Protein AF-A0A6L2PAB7-F1 (afdb_monomer_lite)

Radius of gyration: 20.38 Å; chains: 1; bounding box: 42×64×57 Å

Structure (mmCIF, N/CA/C/O backbone):
data_AF-A0A6L2PAB7-F1
#
_entry.id   AF-A0A6L2PAB7-F1
#
loop_
_atom_site.group_PDB
_atom_site.id
_atom_site.type_symbol
_atom_site.label_atom_id
_atom_site.label_alt_id
_atom_site.label_comp_id
_atom_site.label_asym_id
_atom_site.label_entity_id
_atom_site.label_seq_id
_atom_site.pdbx_PDB_ins_code
_atom_site.Cartn_x
_atom_site.Cartn_y
_atom_site.Cartn_z
_atom_site.occupancy
_atom_site.B_iso_or_equiv
_atom_site.auth_seq_id
_atom_site.auth_comp_id
_atom_site.auth_asym_id
_atom_site.auth_atom_id
_atom_site.pdbx_PDB_model_num
ATOM 1 N N . MET A 1 1 ? -0.180 11.319 -20.490 1.00 71.81 1 MET A N 1
ATOM 2 C CA . MET A 1 1 ? 0.787 10.803 -19.492 1.00 71.81 1 MET A CA 1
ATOM 3 C C . MET A 1 1 ? 0.272 9.526 -18.829 1.00 71.81 1 MET A C 1
ATOM 5 O O . MET A 1 1 ? 0.984 8.535 -18.876 1.00 71.81 1 MET A O 1
ATOM 9 N N . SER A 1 2 ? -0.965 9.501 -18.314 1.00 83.75 2 SER A N 1
ATOM 10 C CA . SER A 1 2 ? -1.606 8.298 -17.742 1.00 83.75 2 SER A CA 1
ATOM 11 C C . SER A 1 2 ? -1.555 7.062 -18.658 1.00 83.75 2 SER A C 1
ATOM 13 O O . SER A 1 2 ? -1.144 5.994 -18.218 1.00 83.75 2 SER A O 1
ATOM 15 N N . GLU A 1 3 ? -1.878 7.208 -19.947 1.00 88.69 3 GLU A N 1
ATOM 16 C CA . GLU A 1 3 ? -1.866 6.089 -20.910 1.00 88.69 3 GLU A CA 1
ATOM 17 C C . GLU A 1 3 ? -0.479 5.467 -21.125 1.00 88.69 3 GLU A C 1
ATOM 19 O O . GLU A 1 3 ? -0.351 4.251 -21.263 1.00 88.69 3 GLU A O 1
ATOM 24 N N . ALA A 1 4 ? 0.582 6.276 -21.078 1.00 89.12 4 ALA A N 1
ATOM 25 C CA . ALA A 1 4 ? 1.947 5.765 -21.179 1.00 89.12 4 ALA A CA 1
ATOM 26 C C . ALA A 1 4 ? 2.307 4.899 -19.961 1.00 89.12 4 ALA A C 1
ATOM 28 O O . ALA A 1 4 ? 2.930 3.852 -20.112 1.00 89.12 4 ALA A O 1
ATOM 29 N N . MET A 1 5 ? 1.867 5.291 -18.762 1.00 86.06 5 MET A N 1
ATOM 30 C CA . MET A 1 5 ? 2.115 4.531 -17.533 1.00 86.06 5 MET A CA 1
ATOM 31 C C . MET A 1 5 ? 1.297 3.242 -17.471 1.00 86.06 5 MET A C 1
ATOM 33 O O . MET A 1 5 ? 1.825 2.209 -17.064 1.00 86.06 5 MET A O 1
ATOM 37 N N . LYS A 1 6 ? 0.039 3.278 -17.927 1.00 92.00 6 LYS A N 1
ATOM 38 C CA . LYS A 1 6 ? -0.798 2.081 -18.113 1.00 92.00 6 LYS A CA 1
ATOM 39 C C . LYS A 1 6 ? -0.118 1.087 -19.054 1.00 92.00 6 LYS A C 1
ATOM 41 O O . LYS A 1 6 ? 0.030 -0.087 -18.715 1.00 92.00 6 LYS A O 1
ATOM 46 N N . CYS A 1 7 ? 0.349 1.576 -20.203 1.00 93.19 7 CYS A N 1
ATOM 47 C CA . CYS A 1 7 ? 1.084 0.781 -21.180 1.00 93.19 7 CYS A CA 1
ATOM 48 C C . CYS A 1 7 ? 2.354 0.177 -20.567 1.00 93.19 7 CYS A C 1
ATOM 50 O O . CYS A 1 7 ? 2.573 -1.028 -20.667 1.00 93.19 7 CYS A O 1
ATOM 52 N N . LEU A 1 8 ? 3.142 0.983 -19.853 1.00 89.94 8 LEU A N 1
ATOM 53 C CA . LEU A 1 8 ? 4.369 0.526 -19.208 1.00 89.94 8 LEU A CA 1
ATOM 54 C C . LEU A 1 8 ? 4.105 -0.557 -18.152 1.00 89.94 8 LEU A C 1
ATOM 56 O O . LEU A 1 8 ? 4.793 -1.576 -18.153 1.00 89.94 8 LEU A O 1
ATOM 60 N N . CYS A 1 9 ? 3.082 -0.384 -17.305 1.00 91.25 9 CYS A N 1
ATOM 61 C CA . CYS A 1 9 ? 2.664 -1.409 -16.347 1.00 91.25 9 CYS A CA 1
ATOM 62 C C . CYS A 1 9 ? 2.332 -2.723 -17.063 1.00 91.25 9 CYS A C 1
ATOM 64 O O . CYS A 1 9 ? 2.845 -3.772 -16.687 1.00 91.25 9 CYS A O 1
ATOM 66 N N . ASN A 1 10 ? 1.528 -2.662 -18.129 1.00 93.75 10 ASN A N 1
ATOM 67 C CA . ASN A 1 10 ? 1.136 -3.847 -18.892 1.00 93.75 10 ASN A CA 1
ATOM 68 C C . ASN A 1 10 ? 2.338 -4.538 -19.548 1.00 93.75 10 ASN A C 1
ATOM 70 O O . ASN A 1 10 ? 2.429 -5.765 -19.514 1.00 93.75 10 ASN A O 1
ATOM 74 N N . ILE A 1 11 ? 3.266 -3.768 -20.118 1.00 93.38 11 ILE A N 1
ATOM 75 C CA . ILE A 1 11 ? 4.478 -4.300 -20.747 1.00 93.38 11 ILE A CA 1
ATOM 76 C C . ILE A 1 11 ? 5.352 -5.005 -19.704 1.00 93.38 11 ILE A C 1
ATOM 78 O O . ILE A 1 11 ? 5.749 -6.148 -19.919 1.00 93.38 11 ILE A O 1
ATOM 82 N N . ILE A 1 12 ? 5.617 -4.368 -18.559 1.00 90.94 12 ILE A N 1
ATOM 83 C CA . ILE A 1 12 ? 6.451 -4.949 -17.494 1.00 90.94 12 ILE A CA 1
ATOM 84 C C . ILE A 1 12 ? 5.787 -6.191 -16.890 1.00 90.94 12 ILE A C 1
ATOM 86 O O . ILE A 1 12 ? 6.465 -7.179 -16.621 1.00 90.94 12 ILE A O 1
ATOM 90 N N . SER A 1 13 ? 4.463 -6.197 -16.716 1.00 89.38 13 SER A N 1
ATOM 91 C CA . SER A 1 13 ? 3.760 -7.375 -16.194 1.00 89.38 13 SER A CA 1
ATOM 92 C C . SER A 1 13 ? 3.843 -8.594 -17.120 1.00 89.38 13 SER A C 1
ATOM 94 O O . SER A 1 13 ? 3.805 -9.713 -16.622 1.00 89.38 13 SER A O 1
ATOM 96 N N . ASN A 1 14 ? 3.973 -8.400 -18.438 1.00 92.44 14 ASN A N 1
ATOM 97 C CA . ASN A 1 14 ? 3.871 -9.487 -19.421 1.00 92.44 14 ASN A CA 1
ATOM 98 C C . ASN A 1 14 ? 5.177 -9.812 -20.169 1.00 92.44 14 ASN A C 1
ATOM 100 O O . ASN A 1 14 ? 5.216 -10.787 -20.915 1.00 92.44 14 ASN A O 1
ATOM 104 N N . SER A 1 15 ? 6.245 -9.025 -20.008 1.00 93.81 15 SER A N 1
ATOM 105 C CA . SER A 1 15 ? 7.502 -9.210 -20.744 1.00 93.81 15 SER A CA 1
ATOM 106 C C . SER A 1 15 ? 8.703 -9.313 -19.811 1.00 93.81 15 SER A C 1
ATOM 108 O O . SER A 1 15 ? 9.101 -8.334 -19.183 1.00 93.81 15 SER A O 1
ATOM 110 N N . SER A 1 16 ? 9.352 -10.478 -19.798 1.00 88.56 16 SER A N 1
ATOM 111 C CA . SER A 1 16 ? 10.598 -10.709 -19.051 1.00 88.56 16 SER A CA 1
ATOM 112 C C . SER A 1 16 ? 11.744 -9.803 -19.516 1.00 88.56 16 SER A C 1
ATOM 114 O O . SER A 1 16 ? 12.557 -9.355 -18.710 1.00 88.56 16 SER A O 1
ATOM 116 N N . CYS A 1 17 ? 11.788 -9.466 -20.809 1.00 90.56 17 CYS A N 1
ATOM 117 C CA . CYS A 1 17 ? 12.756 -8.510 -21.343 1.00 90.56 17 CYS A CA 1
ATOM 118 C C . CYS A 1 17 ? 12.525 -7.105 -20.764 1.00 90.56 17 CYS A C 1
ATOM 120 O O . CYS A 1 17 ? 13.471 -6.460 -20.315 1.00 90.56 17 CYS A O 1
ATOM 122 N N . ALA A 1 18 ? 11.269 -6.654 -20.704 1.00 89.31 18 ALA A N 1
ATOM 123 C CA . ALA A 1 18 ? 10.937 -5.362 -20.112 1.00 89.31 18 ALA A CA 1
ATOM 124 C C . ALA A 1 18 ? 11.204 -5.328 -18.603 1.00 89.31 18 ALA A C 1
ATOM 126 O O . ALA A 1 18 ? 11.687 -4.318 -18.099 1.00 89.31 18 ALA A O 1
ATOM 127 N N . GLN A 1 19 ? 10.958 -6.434 -17.896 1.00 90.31 19 GLN A N 1
ATOM 128 C CA . GLN A 1 19 ? 11.315 -6.581 -16.483 1.00 90.31 19 GLN A CA 1
ATOM 129 C C . GLN A 1 19 ? 12.819 -6.371 -16.277 1.00 90.31 19 GLN A C 1
ATOM 131 O O . GLN A 1 19 ? 13.210 -5.503 -15.501 1.00 90.31 19 GLN A O 1
ATOM 136 N N . ALA A 1 20 ? 13.657 -7.070 -17.047 1.00 86.75 20 ALA A N 1
ATOM 137 C CA . ALA A 1 20 ? 15.113 -6.951 -16.962 1.00 86.75 20 ALA A CA 1
ATOM 138 C C . ALA A 1 20 ? 15.658 -5.567 -17.363 1.00 86.75 20 ALA A C 1
ATOM 140 O O . ALA A 1 20 ? 16.743 -5.185 -16.930 1.00 86.75 20 ALA A O 1
ATOM 141 N N . LEU A 1 21 ? 14.947 -4.826 -18.219 1.00 86.31 21 LEU A N 1
ATOM 142 C CA . LEU A 1 21 ? 15.295 -3.443 -18.559 1.00 86.31 21 LEU A CA 1
ATOM 143 C C . LEU A 1 21 ? 14.850 -2.460 -17.473 1.00 86.31 21 LEU A C 1
ATOM 145 O O . LEU A 1 21 ? 15.562 -1.501 -17.191 1.00 86.31 21 LEU A O 1
ATOM 149 N N . SER A 1 22 ? 13.685 -2.691 -16.863 1.00 84.00 22 SER A N 1
ATOM 150 C CA . SER A 1 22 ? 13.142 -1.803 -15.831 1.00 84.00 22 SER A CA 1
ATOM 151 C C . SER A 1 22 ? 14.030 -1.738 -14.592 1.00 84.00 22 SER A C 1
ATOM 153 O O . SER A 1 22 ? 14.146 -0.669 -13.997 1.00 84.00 22 SER A O 1
ATOM 155 N N . THR A 1 23 ? 14.701 -2.842 -14.267 1.00 80.12 23 THR A N 1
ATOM 156 C CA . THR A 1 23 ? 15.654 -2.920 -13.163 1.00 80.12 23 THR A CA 1
ATOM 157 C C . THR A 1 23 ? 16.942 -2.143 -13.478 1.00 80.12 23 THR A C 1
ATOM 159 O O . THR A 1 23 ? 17.327 -1.206 -12.789 1.00 80.12 23 THR A O 1
ATOM 162 N N . LYS A 1 24 ? 17.520 -2.373 -14.661 1.00 80.38 24 LYS A N 1
ATOM 163 C CA . LYS A 1 24 ? 18.800 -1.768 -15.079 1.00 80.38 24 LYS A CA 1
ATOM 164 C C . LYS A 1 24 ? 18.786 -0.255 -15.333 1.00 80.38 24 LYS A C 1
ATOM 166 O O . LYS A 1 24 ? 19.853 0.347 -15.406 1.00 80.38 24 LYS A O 1
ATOM 171 N N . ASN A 1 25 ? 17.621 0.359 -15.527 1.00 79.75 25 ASN A N 1
ATOM 172 C CA . ASN A 1 25 ? 17.509 1.736 -16.025 1.00 79.75 25 ASN A CA 1
ATOM 173 C C . ASN A 1 25 ? 17.324 2.805 -14.930 1.00 79.75 25 ASN A C 1
ATOM 175 O O . ASN A 1 25 ? 16.820 3.885 -15.232 1.00 79.75 25 ASN A O 1
ATOM 179 N N . HIS A 1 26 ? 17.695 2.530 -13.673 1.00 81.75 26 HIS A N 1
ATOM 180 C CA . HIS A 1 26 ? 17.481 3.450 -12.540 1.00 81.75 26 HIS A CA 1
ATOM 181 C C . HIS A 1 26 ? 16.022 3.937 -12.425 1.00 81.75 26 HIS A C 1
ATOM 183 O O . HIS A 1 26 ? 15.725 5.092 -12.093 1.00 81.75 26 HIS A O 1
ATOM 189 N N . SER A 1 27 ? 15.075 3.059 -12.780 1.00 82.44 27 SER A N 1
ATOM 190 C CA . SER A 1 27 ? 13.655 3.414 -12.854 1.00 82.44 27 SER A CA 1
ATOM 191 C C . SER A 1 27 ? 13.097 3.770 -11.473 1.00 82.44 27 SER A C 1
ATOM 193 O O . SER A 1 27 ? 12.205 4.609 -11.368 1.00 82.44 27 SER A O 1
ATOM 195 N N . LEU A 1 28 ? 13.626 3.159 -10.407 1.00 83.94 28 LEU A N 1
ATOM 196 C CA . LEU A 1 28 ? 13.219 3.437 -9.029 1.00 83.94 28 LEU A CA 1
ATOM 197 C C . LEU A 1 28 ? 13.660 4.833 -8.584 1.00 83.94 28 LEU A C 1
ATOM 199 O O . LEU A 1 28 ? 12.865 5.570 -8.007 1.00 83.94 28 LEU A O 1
ATOM 203 N N . GLU A 1 29 ? 14.888 5.223 -8.901 1.00 85.56 29 GLU A N 1
ATOM 204 C CA . GLU A 1 29 ? 15.444 6.543 -8.621 1.00 85.56 29 GLU A CA 1
ATOM 205 C C . GLU A 1 29 ? 14.644 7.628 -9.345 1.00 85.56 29 GLU A C 1
ATOM 207 O O . GLU A 1 29 ? 14.275 8.636 -8.743 1.00 85.56 29 GLU A O 1
ATOM 212 N N . ALA A 1 30 ? 14.288 7.392 -10.612 1.00 85.25 30 ALA A N 1
ATOM 213 C CA . ALA A 1 30 ? 13.425 8.295 -11.366 1.00 85.25 30 ALA A CA 1
ATOM 214 C C . ALA A 1 30 ? 12.036 8.446 -10.718 1.00 85.25 30 ALA A C 1
ATOM 216 O O . ALA A 1 30 ? 11.520 9.562 -10.617 1.00 85.25 30 ALA A O 1
ATOM 217 N N . ILE A 1 31 ? 11.442 7.350 -10.228 1.00 85.50 31 ILE A N 1
ATOM 218 C CA . ILE A 1 31 ? 10.169 7.387 -9.490 1.00 85.50 31 ILE A CA 1
ATOM 219 C C . ILE A 1 31 ? 10.321 8.165 -8.178 1.00 85.50 31 ILE A C 1
ATOM 221 O O . ILE A 1 31 ? 9.432 8.935 -7.825 1.00 85.50 31 ILE A O 1
ATOM 225 N N . VAL A 1 32 ? 11.440 8.031 -7.464 1.00 85.06 32 VAL A N 1
ATOM 226 C CA . VAL A 1 32 ? 11.697 8.794 -6.232 1.00 85.06 32 VAL A CA 1
ATOM 227 C C . VAL A 1 32 ? 11.813 10.287 -6.504 1.00 85.06 32 VAL A C 1
ATOM 229 O O . VAL A 1 32 ? 11.153 11.078 -5.827 1.00 85.06 32 VAL A O 1
ATOM 232 N N . VAL A 1 33 ? 12.583 10.682 -7.518 1.00 84.69 33 VAL A N 1
ATOM 233 C CA . VAL A 1 33 ? 12.681 12.084 -7.952 1.00 84.69 33 VAL A CA 1
ATOM 234 C C . VAL A 1 33 ? 11.307 12.615 -8.361 1.00 84.69 33 VAL A C 1
ATOM 236 O O . VAL A 1 33 ? 10.935 13.737 -8.014 1.00 84.69 33 VAL A O 1
ATOM 239 N N . TRP A 1 34 ? 10.506 11.794 -9.039 1.00 85.00 34 TRP A N 1
ATOM 240 C CA . TRP A 1 34 ? 9.132 12.150 -9.362 1.00 85.00 34 TRP A CA 1
ATOM 241 C C . TRP A 1 34 ? 8.294 12.372 -8.094 1.00 85.00 34 TRP A C 1
ATOM 243 O O . TRP A 1 34 ? 7.698 13.438 -7.946 1.00 85.00 34 TRP A O 1
ATOM 253 N N . LEU A 1 35 ? 8.312 11.443 -7.131 1.00 82.38 35 LEU A N 1
ATOM 254 C CA . LEU A 1 35 ? 7.605 11.574 -5.849 1.00 82.38 35 LEU A CA 1
ATOM 255 C C . LEU A 1 35 ? 8.051 12.814 -5.055 1.00 82.38 35 LEU A C 1
ATOM 257 O O . LEU A 1 35 ? 7.236 13.429 -4.370 1.00 82.38 35 LEU A O 1
ATOM 261 N N . GLN A 1 36 ? 9.325 13.208 -5.154 1.00 79.94 36 GLN A N 1
ATOM 262 C CA . GLN A 1 36 ? 9.847 14.444 -4.564 1.00 79.94 36 GLN A CA 1
ATOM 263 C C . GLN A 1 36 ? 9.223 15.692 -5.188 1.00 79.94 36 GLN A C 1
ATOM 265 O O . GLN A 1 36 ? 8.690 16.537 -4.468 1.00 79.94 36 GLN A O 1
ATOM 270 N N . ALA A 1 37 ? 9.271 15.799 -6.518 1.00 80.06 37 ALA A N 1
ATOM 271 C CA . ALA A 1 37 ? 8.726 16.940 -7.253 1.00 80.06 37 ALA A CA 1
ATOM 272 C C . ALA A 1 37 ? 7.208 17.085 -7.050 1.00 80.06 37 ALA A C 1
ATOM 274 O O . ALA A 1 37 ? 6.653 18.181 -7.066 1.00 80.06 37 ALA A O 1
ATOM 275 N N . CYS A 1 38 ? 6.550 15.957 -6.807 1.00 72.25 38 CYS A N 1
ATOM 276 C CA . CYS A 1 38 ? 5.113 15.826 -6.674 1.00 72.25 38 CYS A CA 1
ATOM 277 C C . CYS A 1 38 ? 4.533 16.272 -5.324 1.00 72.25 38 CYS A C 1
ATOM 279 O O . CYS A 1 38 ? 3.321 16.437 -5.218 1.00 72.25 38 CYS A O 1
ATOM 281 N N . LYS A 1 39 ? 5.364 16.507 -4.299 1.00 66.00 39 LYS A N 1
ATOM 282 C CA . LYS A 1 39 ? 4.909 16.771 -2.919 1.00 66.00 39 LYS A CA 1
ATOM 283 C C . LYS A 1 39 ? 3.965 17.980 -2.777 1.00 66.00 39 LYS A C 1
ATOM 285 O O . LYS A 1 39 ? 3.185 18.019 -1.834 1.00 66.00 39 LYS A O 1
ATOM 290 N N . ASN A 1 40 ? 4.018 18.930 -3.714 1.00 62.72 40 ASN A N 1
ATOM 291 C CA . ASN A 1 40 ? 3.218 20.162 -3.704 1.00 62.72 40 ASN A CA 1
ATOM 292 C C . ASN A 1 40 ? 2.316 20.316 -4.942 1.00 62.72 40 ASN A C 1
ATOM 294 O O . ASN A 1 40 ? 1.777 21.397 -5.172 1.00 62.72 40 ASN A O 1
ATOM 298 N N . LEU A 1 41 ? 2.200 19.277 -5.774 1.00 68.38 41 LEU A N 1
ATOM 299 C CA . LEU A 1 41 ? 1.443 19.332 -7.021 1.00 68.38 41 LEU A CA 1
ATOM 300 C C . LEU A 1 41 ? 0.145 18.540 -6.887 1.00 68.38 41 LEU A C 1
ATOM 302 O O . LEU A 1 41 ? 0.140 17.411 -6.394 1.00 68.38 41 LEU A O 1
ATOM 306 N N . ASP A 1 42 ? -0.946 19.116 -7.385 1.00 77.31 42 ASP A N 1
ATOM 307 C CA . ASP A 1 42 ? -2.208 18.397 -7.528 1.00 77.31 42 ASP A CA 1
ATOM 308 C C . ASP A 1 42 ? -2.118 17.430 -8.715 1.00 77.31 42 ASP A C 1
ATOM 310 O O . ASP A 1 42 ? -2.377 17.771 -9.871 1.00 77.31 42 ASP A O 1
ATOM 314 N N . ILE A 1 43 ? -1.612 16.228 -8.439 1.00 82.56 43 ILE A N 1
ATOM 315 C CA . ILE A 1 43 ? -1.419 15.198 -9.461 1.00 82.56 43 ILE A CA 1
ATOM 316 C C . ILE A 1 43 ? -2.711 14.397 -9.619 1.00 82.56 43 ILE A C 1
ATOM 318 O O . ILE A 1 43 ? -3.230 13.890 -8.617 1.00 82.56 43 ILE A O 1
ATOM 322 N N . PRO A 1 44 ? -3.174 14.183 -10.864 1.00 88.31 44 PRO A N 1
ATOM 323 C CA . PRO A 1 44 ? -4.326 13.342 -11.147 1.00 88.31 44 PRO A CA 1
ATOM 324 C C . PRO A 1 44 ? -4.215 11.952 -10.515 1.00 88.31 44 PRO A C 1
ATOM 326 O O . PRO A 1 44 ? -3.149 11.327 -10.552 1.00 88.31 44 PRO A O 1
ATOM 329 N N . TYR A 1 45 ? -5.341 11.448 -10.006 1.00 88.62 45 TYR A N 1
ATOM 330 C CA . TYR A 1 45 ? -5.444 10.130 -9.377 1.00 88.62 45 TYR A CA 1
ATOM 331 C C . TYR A 1 45 ? -4.804 9.019 -10.219 1.00 88.62 45 TYR A C 1
ATOM 333 O O . TYR A 1 45 ? -3.931 8.314 -9.720 1.00 88.62 45 TYR A O 1
ATOM 341 N N . ASP A 1 46 ? -5.156 8.927 -11.506 1.00 89.75 46 ASP A N 1
ATOM 342 C CA . ASP A 1 46 ? -4.614 7.927 -12.433 1.00 89.75 46 ASP A CA 1
ATOM 343 C C . ASP A 1 46 ? -3.084 7.887 -12.405 1.00 89.75 46 ASP A C 1
ATOM 345 O O . ASP A 1 46 ? -2.477 6.822 -12.337 1.00 89.75 46 ASP A O 1
ATOM 349 N N . ILE A 1 47 ? -2.440 9.053 -12.439 1.00 89.38 47 ILE A N 1
ATOM 350 C CA . ILE A 1 47 ? -0.980 9.130 -12.457 1.00 89.38 47 ILE A CA 1
ATOM 351 C C . ILE A 1 47 ? -0.427 8.632 -11.117 1.00 89.38 47 ILE A C 1
ATOM 353 O O . ILE A 1 47 ? 0.470 7.795 -11.115 1.00 89.38 47 ILE A O 1
ATOM 357 N N . LYS A 1 48 ? -0.996 9.056 -9.980 1.00 89.38 48 LYS A N 1
ATOM 358 C CA . LYS A 1 48 ? -0.595 8.541 -8.657 1.00 89.38 48 LYS A CA 1
ATOM 359 C C . LYS A 1 48 ? -0.742 7.017 -8.595 1.00 89.38 48 LYS A C 1
ATOM 361 O O . LYS A 1 48 ? 0.213 6.324 -8.253 1.00 89.38 48 LYS A O 1
ATOM 366 N N . PHE A 1 49 ? -1.904 6.496 -8.982 1.00 92.31 49 PHE A N 1
ATOM 367 C CA . PHE A 1 49 ? -2.223 5.072 -8.935 1.00 92.31 49 PHE A CA 1
ATOM 368 C C . PHE A 1 49 ? -1.283 4.234 -9.804 1.00 92.31 49 PHE A C 1
ATOM 370 O O . PHE A 1 49 ? -0.669 3.284 -9.313 1.00 92.31 49 PHE A O 1
ATOM 377 N N . PHE A 1 50 ? -1.097 4.605 -11.074 1.00 92.44 50 PHE A N 1
ATOM 378 C CA . PHE A 1 50 ? -0.211 3.857 -11.965 1.00 92.44 50 PHE A CA 1
ATOM 379 C C . PHE A 1 50 ? 1.270 4.014 -11.596 1.00 92.44 50 PHE A C 1
ATOM 381 O O . PHE A 1 50 ? 2.027 3.076 -11.840 1.00 92.44 50 PHE A O 1
ATOM 388 N N . THR A 1 51 ? 1.693 5.112 -10.952 1.00 91.50 51 THR A N 1
ATOM 389 C CA . THR A 1 51 ? 3.047 5.195 -10.371 1.00 91.50 51 THR A CA 1
ATOM 390 C C . THR A 1 51 ? 3.214 4.162 -9.260 1.00 91.50 51 THR A C 1
ATOM 392 O O . THR A 1 51 ? 4.202 3.431 -9.260 1.00 91.50 51 THR A O 1
ATOM 395 N N . MET A 1 52 ? 2.259 4.067 -8.328 1.00 93.69 52 MET A N 1
ATOM 396 C CA . MET A 1 52 ? 2.346 3.109 -7.217 1.00 93.69 52 MET A CA 1
ATOM 397 C C . MET A 1 52 ? 2.298 1.665 -7.712 1.00 93.69 52 MET A C 1
ATOM 399 O O . MET A 1 52 ? 3.082 0.834 -7.257 1.00 93.69 52 MET A O 1
ATOM 403 N N . LYS A 1 53 ? 1.459 1.385 -8.713 1.00 93.56 53 LYS A N 1
ATOM 404 C CA . LYS A 1 53 ? 1.410 0.077 -9.371 1.00 93.56 53 LYS A CA 1
ATOM 405 C C . LYS A 1 53 ? 2.730 -0.270 -10.057 1.00 93.56 53 LYS A C 1
ATOM 407 O O . LYS A 1 53 ? 3.221 -1.388 -9.920 1.00 93.56 53 LYS A O 1
ATOM 412 N N . LEU A 1 54 ? 3.334 0.682 -10.768 1.00 91.69 54 LEU A N 1
ATOM 413 C CA . LEU A 1 54 ? 4.643 0.500 -11.393 1.00 91.69 54 LEU A CA 1
ATOM 414 C C . LEU A 1 54 ? 5.730 0.231 -10.345 1.00 91.69 54 LEU A C 1
ATOM 416 O O . LEU A 1 54 ? 6.534 -0.683 -10.513 1.00 91.69 54 LEU A O 1
ATOM 420 N N . LEU A 1 55 ? 5.723 0.982 -9.244 1.00 91.75 55 LEU A N 1
ATOM 421 C CA . LEU A 1 55 ? 6.649 0.789 -8.135 1.00 91.75 55 LEU A CA 1
ATOM 422 C C . LEU A 1 55 ? 6.487 -0.597 -7.500 1.00 91.75 55 LEU A C 1
ATOM 424 O O . LEU A 1 55 ? 7.479 -1.286 -7.261 1.00 91.75 55 LEU A O 1
ATOM 428 N N . PHE A 1 56 ? 5.250 -1.045 -7.273 1.00 93.06 56 PHE A N 1
ATOM 429 C CA . PHE A 1 56 ? 4.968 -2.407 -6.824 1.00 93.06 56 PHE A CA 1
ATOM 430 C C . PHE A 1 56 ? 5.546 -3.450 -7.790 1.00 93.06 56 PHE A C 1
ATOM 432 O O . PHE A 1 56 ? 6.250 -4.358 -7.347 1.00 93.06 56 PHE A O 1
ATOM 439 N N . LEU A 1 57 ? 5.306 -3.300 -9.098 1.00 91.81 57 LEU A N 1
ATOM 440 C CA . LEU A 1 57 ? 5.824 -4.221 -10.109 1.00 91.81 57 LEU A CA 1
ATOM 441 C C . LEU A 1 57 ? 7.350 -4.288 -10.073 1.00 91.81 57 LEU A C 1
ATOM 443 O O . LEU A 1 57 ? 7.891 -5.376 -9.925 1.00 91.81 57 LEU A O 1
ATOM 447 N N . ILE A 1 58 ? 8.042 -3.148 -10.143 1.00 89.38 58 ILE A N 1
ATOM 448 C CA . ILE A 1 58 ? 9.512 -3.107 -10.178 1.00 89.38 58 ILE A CA 1
ATOM 449 C C . ILE A 1 58 ? 10.103 -3.671 -8.880 1.00 89.38 58 ILE A C 1
ATOM 451 O O . ILE A 1 58 ? 11.013 -4.497 -8.914 1.00 89.38 58 ILE A O 1
ATOM 455 N N . THR A 1 59 ? 9.554 -3.298 -7.720 1.00 89.06 59 THR A N 1
ATOM 456 C CA . THR A 1 59 ? 10.031 -3.822 -6.429 1.00 89.06 59 THR A CA 1
ATOM 457 C C . THR A 1 59 ? 9.813 -5.332 -6.289 1.00 89.06 59 THR A C 1
ATOM 459 O O . THR A 1 59 ? 10.628 -5.999 -5.641 1.00 89.06 59 THR A O 1
ATOM 462 N N . ALA A 1 60 ? 8.779 -5.889 -6.934 1.00 90.25 60 ALA A N 1
ATOM 463 C CA . ALA A 1 60 ? 8.514 -7.328 -6.974 1.00 90.25 60 ALA A CA 1
ATOM 464 C C . ALA A 1 60 ? 9.545 -8.111 -7.803 1.00 90.25 60 ALA A C 1
ATOM 466 O O . ALA A 1 60 ? 9.780 -9.280 -7.505 1.00 90.25 60 ALA A O 1
ATOM 467 N N . LEU A 1 61 ? 10.206 -7.480 -8.784 1.00 86.69 61 LEU A N 1
ATOM 468 C CA . LEU A 1 61 ? 11.202 -8.130 -9.654 1.00 86.69 61 LEU A CA 1
ATOM 469 C C . LEU A 1 61 ? 12.495 -8.529 -8.935 1.00 86.69 61 LEU A C 1
ATOM 471 O O . LEU A 1 61 ? 13.350 -9.179 -9.525 1.00 86.69 61 LEU A O 1
ATOM 475 N N . GLY A 1 62 ? 12.641 -8.172 -7.659 1.00 70.25 62 GLY A N 1
ATOM 476 C CA . GLY A 1 62 ? 13.712 -8.721 -6.832 1.00 70.25 62 GLY A CA 1
ATOM 477 C C . GLY A 1 62 ? 15.063 -8.019 -6.956 1.00 70.25 62 GLY A C 1
ATOM 478 O O . GLY A 1 62 ? 16.004 -8.480 -6.329 1.00 70.25 62 GLY A O 1
ATOM 479 N N . GLU A 1 63 ? 15.166 -6.893 -7.666 1.00 70.69 63 GLU A N 1
ATOM 480 C CA . GLU A 1 63 ? 16.424 -6.135 -7.725 1.00 70.69 63 GLU A CA 1
ATOM 481 C C . GLU A 1 63 ? 16.847 -5.605 -6.347 1.00 70.69 63 GLU A C 1
ATOM 483 O O . GLU A 1 63 ? 15.995 -5.256 -5.513 1.00 70.69 63 GLU A O 1
ATOM 488 N N . GLU A 1 64 ? 18.159 -5.570 -6.110 1.00 70.69 64 GLU A N 1
ATOM 489 C CA . GLU A 1 64 ? 18.753 -4.965 -4.923 1.00 70.69 64 GLU A CA 1
ATOM 490 C C . GLU A 1 64 ? 18.533 -3.451 -4.948 1.00 70.69 64 GLU A C 1
ATOM 492 O O . GLU A 1 64 ? 19.096 -2.718 -5.756 1.00 70.69 64 GLU A O 1
ATOM 497 N N . VAL A 1 65 ? 17.683 -2.980 -4.039 1.00 78.88 65 VAL A N 1
ATOM 498 C CA . VAL A 1 65 ? 17.474 -1.552 -3.801 1.00 78.88 65 VAL A CA 1
ATOM 499 C C . VAL A 1 65 ? 18.496 -1.120 -2.762 1.00 78.88 65 VAL A C 1
ATOM 501 O O . VAL A 1 65 ? 18.584 -1.738 -1.699 1.00 78.88 65 VAL A O 1
ATOM 504 N N . THR A 1 66 ? 19.253 -0.057 -3.038 1.00 83.00 66 THR A N 1
ATOM 505 C CA . THR A 1 66 ? 20.226 0.455 -2.065 1.00 83.00 66 THR A CA 1
ATOM 506 C C . THR A 1 66 ? 19.523 0.824 -0.746 1.00 83.00 66 THR A C 1
ATOM 508 O O . THR A 1 66 ? 18.387 1.310 -0.778 1.00 83.00 66 THR A O 1
ATOM 511 N N . PRO A 1 67 ? 20.161 0.640 0.428 1.00 81.62 67 PRO A N 1
ATOM 512 C CA . PRO A 1 67 ? 19.528 0.945 1.717 1.00 81.62 67 PRO A CA 1
ATOM 513 C C . PRO A 1 67 ? 19.002 2.385 1.815 1.00 81.62 67 PRO A C 1
ATOM 515 O O . PRO A 1 67 ? 17.916 2.624 2.338 1.00 81.62 67 PRO A O 1
ATOM 518 N N . GLN A 1 68 ? 19.737 3.340 1.237 1.00 83.69 68 GLN A N 1
ATOM 519 C CA . GLN A 1 68 ? 19.353 4.753 1.183 1.00 83.69 68 GLN A CA 1
ATOM 520 C C . GLN A 1 68 ? 18.070 4.959 0.367 1.00 83.69 68 GLN A C 1
ATOM 522 O O . GLN A 1 68 ? 17.116 5.564 0.858 1.00 83.69 68 GLN A O 1
ATOM 527 N N . LEU A 1 69 ? 18.018 4.400 -0.848 1.00 86.00 69 LEU A N 1
ATOM 528 C CA . LEU A 1 69 ? 16.854 4.501 -1.726 1.00 86.00 69 LEU A CA 1
ATOM 529 C C . LEU A 1 69 ? 15.634 3.796 -1.122 1.00 86.00 69 LEU A C 1
ATOM 531 O O . LEU A 1 69 ? 14.517 4.308 -1.197 1.00 86.00 69 LEU A O 1
ATOM 535 N N . LYS A 1 70 ? 15.843 2.646 -0.472 1.00 85.81 70 LYS A N 1
ATOM 536 C CA . LYS A 1 70 ? 14.796 1.921 0.255 1.00 85.81 70 LYS A CA 1
ATOM 537 C C . LYS A 1 70 ? 14.217 2.775 1.384 1.00 85.81 70 LYS A C 1
ATOM 539 O O . LYS A 1 70 ? 12.999 2.929 1.434 1.00 85.81 70 LYS A O 1
ATOM 544 N N . SER A 1 71 ? 15.055 3.321 2.268 1.00 85.19 71 SER A N 1
ATOM 545 C CA . SER A 1 71 ? 14.596 4.144 3.398 1.00 85.19 71 SER A CA 1
ATOM 546 C C . SER A 1 71 ? 13.792 5.352 2.912 1.00 85.19 71 SER A C 1
ATOM 548 O O . SER A 1 71 ? 12.718 5.664 3.431 1.00 85.19 71 SER A O 1
ATOM 550 N N . GLU A 1 72 ? 14.258 5.986 1.836 1.00 87.56 72 GLU A N 1
ATOM 551 C CA . GLU A 1 72 ? 13.559 7.100 1.215 1.00 87.56 72 GLU A CA 1
ATOM 552 C C . GLU A 1 72 ? 12.197 6.694 0.627 1.00 87.56 72 GLU A C 1
ATOM 554 O O . GLU A 1 72 ? 11.193 7.376 0.851 1.00 87.56 72 GLU A O 1
ATOM 559 N N . LEU A 1 73 ? 12.130 5.568 -0.088 1.00 89.38 73 LEU A N 1
ATOM 560 C CA . LEU A 1 73 ? 10.876 5.023 -0.609 1.00 89.38 73 LEU A CA 1
ATOM 561 C C . LEU A 1 73 ? 9.895 4.691 0.519 1.00 89.38 73 LEU A C 1
ATOM 563 O O . LEU A 1 73 ? 8.733 5.087 0.448 1.00 89.38 73 LEU A O 1
ATOM 567 N N . VAL A 1 74 ? 10.349 4.018 1.579 1.00 89.19 74 VAL A N 1
ATOM 568 C CA . VAL A 1 74 ? 9.510 3.667 2.735 1.00 89.19 74 VAL A CA 1
ATOM 569 C C . VAL A 1 74 ? 8.933 4.922 3.387 1.00 89.19 74 VAL A C 1
ATOM 571 O O . VAL A 1 74 ? 7.726 4.981 3.633 1.00 89.19 74 VAL A O 1
ATOM 574 N N . MET A 1 75 ? 9.752 5.956 3.598 1.00 88.94 75 MET A N 1
ATOM 575 C CA . MET A 1 75 ? 9.301 7.242 4.133 1.00 88.94 75 MET A CA 1
ATOM 576 C C . MET A 1 75 ? 8.208 7.872 3.256 1.00 88.94 75 MET A C 1
ATOM 578 O O . MET A 1 75 ? 7.150 8.246 3.763 1.00 88.94 75 MET A O 1
ATOM 582 N N . ARG A 1 76 ? 8.429 7.944 1.938 1.00 89.31 76 ARG A N 1
ATOM 583 C CA . ARG A 1 76 ? 7.501 8.577 0.982 1.00 89.31 76 ARG A CA 1
ATOM 584 C C . ARG A 1 76 ? 6.184 7.829 0.840 1.00 89.31 76 ARG A C 1
ATOM 586 O O . ARG A 1 76 ? 5.117 8.438 0.764 1.00 89.31 76 ARG A O 1
ATOM 593 N N . LEU A 1 77 ? 6.244 6.506 0.814 1.00 92.00 77 LEU A N 1
ATOM 594 C CA . LEU A 1 77 ? 5.053 5.667 0.762 1.00 92.00 77 LEU A CA 1
ATOM 595 C C . LEU A 1 77 ? 4.259 5.769 2.068 1.00 92.00 77 LEU A C 1
ATOM 597 O O . LEU A 1 77 ? 3.036 5.877 2.034 1.00 92.00 77 LEU A O 1
ATOM 601 N N . THR A 1 78 ? 4.947 5.849 3.209 1.00 91.56 78 THR A N 1
ATOM 602 C CA . THR A 1 78 ? 4.309 6.105 4.508 1.00 91.56 78 THR A CA 1
ATOM 603 C C . THR A 1 78 ? 3.625 7.479 4.538 1.00 91.56 78 THR A C 1
ATOM 605 O O . THR A 1 78 ? 2.492 7.580 5.003 1.00 91.56 78 THR A O 1
ATOM 608 N N . ASP A 1 79 ? 4.256 8.527 3.993 1.00 89.94 79 ASP A N 1
ATOM 609 C CA . ASP A 1 79 ? 3.633 9.852 3.828 1.00 89.94 79 ASP A CA 1
ATOM 610 C C . ASP A 1 79 ? 2.389 9.803 2.936 1.00 89.94 79 ASP A C 1
ATOM 612 O O . ASP A 1 79 ? 1.391 10.459 3.227 1.00 89.94 79 ASP A O 1
ATOM 616 N N . THR A 1 80 ? 2.430 8.998 1.873 1.00 90.38 80 THR A N 1
ATOM 617 C CA . THR A 1 80 ? 1.298 8.824 0.956 1.00 90.38 80 THR A CA 1
ATOM 618 C C . THR A 1 80 ? 0.107 8.176 1.666 1.00 90.38 80 THR A C 1
ATOM 620 O O . THR A 1 80 ? -1.015 8.650 1.517 1.00 90.38 80 THR A O 1
ATOM 623 N N . LEU A 1 81 ? 0.330 7.143 2.489 1.00 91.88 81 LEU A N 1
ATOM 624 C CA . LEU A 1 81 ? -0.738 6.527 3.291 1.00 91.88 81 LEU A CA 1
ATOM 625 C C . LEU A 1 81 ? -1.330 7.495 4.325 1.00 91.88 81 LEU A C 1
ATOM 627 O O . LEU A 1 81 ? -2.544 7.525 4.516 1.00 91.88 81 LEU A O 1
ATOM 631 N N . ASP A 1 82 ? -0.485 8.294 4.979 1.00 90.25 82 ASP A N 1
ATOM 632 C CA . ASP A 1 82 ? -0.926 9.321 5.931 1.00 90.25 82 ASP A CA 1
ATOM 633 C C . ASP A 1 82 ? -1.780 10.399 5.242 1.00 90.25 82 ASP A C 1
ATOM 635 O O . ASP A 1 82 ? -2.795 10.833 5.783 1.00 90.25 82 ASP A O 1
ATOM 639 N N . LEU A 1 83 ? -1.415 10.798 4.019 1.00 88.31 83 LEU A N 1
ATOM 640 C CA . LEU A 1 83 ? -2.213 11.727 3.220 1.00 88.31 83 LEU A CA 1
ATOM 641 C C . LEU A 1 83 ? -3.572 11.126 2.836 1.00 88.31 83 LEU A C 1
ATOM 643 O O . LEU A 1 83 ? -4.584 11.793 3.021 1.00 88.31 83 LEU A O 1
ATOM 647 N N . ILE A 1 84 ? -3.610 9.865 2.390 1.00 88.75 84 ILE A N 1
ATOM 648 C CA . ILE A 1 84 ? -4.866 9.165 2.070 1.00 88.75 84 ILE A CA 1
ATOM 649 C C . ILE A 1 84 ? -5.803 9.147 3.286 1.00 88.75 84 ILE A C 1
ATOM 651 O O . ILE A 1 84 ? -6.987 9.448 3.158 1.00 88.75 84 ILE A O 1
ATOM 655 N N . LEU A 1 85 ? -5.275 8.855 4.480 1.00 85.88 85 LEU A N 1
ATOM 656 C CA . LEU A 1 85 ? -6.053 8.893 5.721 1.00 85.88 85 LEU A CA 1
ATOM 657 C C . LEU A 1 85 ? -6.576 10.296 6.054 1.00 85.88 85 LEU A C 1
ATOM 659 O O . LEU A 1 85 ? -7.717 10.432 6.488 1.00 85.88 85 LEU A O 1
ATOM 663 N N . LYS A 1 86 ? -5.761 11.337 5.861 1.00 85.12 86 LYS A N 1
ATOM 664 C CA . LYS A 1 86 ? -6.157 12.735 6.108 1.00 85.12 86 LYS A CA 1
ATOM 665 C C . LYS A 1 86 ? -7.230 13.212 5.137 1.00 85.12 86 LYS A C 1
ATOM 667 O O . LYS A 1 86 ? -8.151 13.910 5.548 1.00 85.12 86 LYS A O 1
ATOM 672 N N . GLU A 1 87 ? -7.125 12.830 3.870 1.00 82.69 87 GLU A N 1
ATOM 673 C CA . GLU A 1 87 ? -8.142 13.120 2.858 1.00 82.69 87 GLU A CA 1
ATOM 674 C C . GLU A 1 87 ? -9.449 12.376 3.161 1.00 82.69 87 GLU A C 1
ATOM 676 O O . GLU A 1 87 ? -10.526 12.957 3.037 1.00 82.69 87 GLU A O 1
ATOM 681 N N . ALA A 1 88 ? -9.362 11.123 3.617 1.00 75.75 88 ALA A N 1
ATOM 682 C CA . ALA A 1 88 ? -10.522 10.328 4.008 1.00 75.75 88 ALA A CA 1
ATOM 683 C C . ALA A 1 88 ? -11.171 10.796 5.316 1.00 75.75 88 ALA A C 1
ATOM 685 O O . ALA A 1 88 ? -12.371 10.616 5.475 1.00 75.75 88 ALA A O 1
ATOM 686 N N . GLY A 1 89 ? -10.410 11.389 6.245 1.00 65.00 89 GLY A N 1
ATOM 687 C CA . GLY A 1 89 ? -10.879 11.895 7.544 1.00 65.00 89 GLY A CA 1
ATOM 688 C C . GLY A 1 89 ? -11.494 13.300 7.518 1.00 65.00 89 GLY A C 1
ATOM 689 O O . GLY A 1 89 ? -11.873 13.811 8.571 1.00 65.00 89 GLY A O 1
ATOM 690 N N . GLY A 1 90 ? -11.582 13.921 6.338 1.00 48.94 90 GLY A N 1
ATOM 691 C CA . GLY A 1 90 ? -11.939 15.324 6.183 1.00 48.94 90 GLY A CA 1
ATOM 692 C C . GLY A 1 90 ? -10.750 16.223 6.518 1.00 48.94 90 GLY A C 1
ATOM 693 O O . GLY A 1 90 ? -10.160 16.140 7.594 1.00 48.94 90 GLY A O 1
ATOM 694 N N . ALA A 1 91 ? -10.382 17.094 5.578 1.00 41.62 91 ALA A N 1
ATOM 695 C CA . ALA A 1 91 ? -9.348 18.098 5.781 1.00 41.62 91 ALA A CA 1
ATOM 696 C C . ALA A 1 91 ? -9.547 18.816 7.128 1.00 41.62 91 ALA A C 1
ATOM 698 O O . ALA A 1 91 ? -10.633 19.320 7.419 1.00 41.62 91 ALA A O 1
ATOM 699 N N . ALA A 1 92 ? -8.493 18.845 7.945 1.00 42.22 92 ALA A N 1
ATOM 700 C CA . ALA A 1 92 ? -8.454 19.593 9.192 1.00 42.22 92 ALA A CA 1
ATOM 701 C C . ALA A 1 92 ? -8.889 21.047 8.934 1.00 42.22 92 ALA A C 1
ATOM 703 O O . ALA A 1 92 ? -8.138 21.812 8.328 1.00 42.22 92 ALA A O 1
ATOM 704 N N . GLY A 1 93 ? -10.105 21.414 9.350 1.00 39.44 93 GLY A N 1
ATOM 705 C CA . GLY A 1 93 ? -10.590 22.784 9.187 1.00 39.44 93 GLY A CA 1
ATOM 706 C C . GLY A 1 93 ? -12.091 23.044 9.320 1.00 39.44 93 GLY A C 1
ATOM 707 O O . GLY A 1 93 ? -12.432 24.194 9.558 1.00 39.44 93 GLY A O 1
ATOM 708 N N . ASP A 1 94 ? -12.984 22.052 9.217 1.00 35.34 94 ASP A N 1
ATOM 709 C CA . ASP A 1 94 ? -14.434 22.325 9.270 1.00 35.34 94 ASP A CA 1
ATOM 710 C C . ASP A 1 94 ? -15.174 21.409 10.260 1.00 35.34 94 ASP A C 1
ATOM 712 O O . ASP A 1 94 ? -15.567 20.283 9.953 1.00 35.34 94 ASP A O 1
ATOM 716 N N . GLU A 1 95 ? -15.422 21.922 11.469 1.00 40.28 95 GLU A N 1
ATOM 717 C CA . GLU A 1 95 ? -16.120 21.255 12.586 1.00 40.28 95 GLU A CA 1
ATOM 718 C C . GLU A 1 95 ? -17.627 20.987 12.338 1.00 40.28 95 GLU A C 1
ATOM 720 O O . GLU A 1 95 ? -18.400 20.802 13.278 1.00 40.28 95 GLU A O 1
ATOM 725 N N . LYS A 1 96 ? -18.102 20.966 11.084 1.00 39.31 96 LYS A N 1
ATOM 726 C CA . LYS A 1 96 ? -19.542 20.870 10.766 1.00 39.31 96 LYS A CA 1
ATOM 727 C C . LYS A 1 96 ? -19.952 19.849 9.704 1.00 39.31 96 LYS A C 1
ATOM 729 O O . LYS A 1 96 ? -21.078 19.912 9.212 1.00 39.31 96 LYS A O 1
ATOM 734 N N . ARG A 1 97 ? -19.127 18.842 9.404 1.00 39.25 97 ARG A N 1
ATOM 735 C CA . ARG A 1 97 ? -19.585 17.657 8.651 1.00 39.25 97 ARG A CA 1
ATOM 736 C C . ARG A 1 97 ? -19.290 16.359 9.394 1.00 39.25 97 ARG A C 1
ATOM 738 O O . ARG A 1 97 ? -18.365 15.631 9.073 1.00 39.25 97 ARG A O 1
ATOM 745 N N . ALA A 1 98 ? -20.165 16.031 10.342 1.00 40.34 98 ALA A N 1
ATOM 746 C CA . ALA A 1 98 ? -20.420 14.647 10.727 1.00 40.34 98 ALA A CA 1
ATOM 747 C C . ALA A 1 98 ? -21.270 13.975 9.630 1.00 40.34 98 ALA A C 1
ATOM 749 O O . ALA A 1 98 ? -22.466 13.755 9.793 1.00 40.34 98 ALA A O 1
ATOM 750 N N . VAL A 1 99 ? -20.663 13.716 8.472 1.00 42.56 99 VAL A N 1
ATOM 751 C CA . VAL A 1 99 ? -21.202 12.811 7.449 1.00 42.56 99 VAL A CA 1
ATOM 752 C C . VAL A 1 99 ? -20.102 11.783 7.233 1.00 42.56 99 VAL A C 1
ATOM 754 O O . VAL A 1 99 ? -18.965 12.179 7.010 1.00 42.56 99 VAL A O 1
ATOM 757 N N . SER A 1 100 ? -20.424 10.506 7.436 1.00 48.50 100 SER A N 1
ATOM 758 C CA . SER A 1 100 ? -19.516 9.349 7.442 1.00 48.50 100 SER A CA 1
ATOM 759 C C . SER A 1 100 ? -18.264 9.539 6.576 1.00 48.50 100 SER A C 1
ATOM 761 O O . SER A 1 100 ? -18.332 9.541 5.349 1.00 48.50 100 SER A O 1
ATOM 763 N N . SER A 1 101 ? -17.125 9.738 7.243 1.00 57.28 101 SER A N 1
ATOM 764 C CA . SER A 1 101 ? -15.810 9.924 6.625 1.00 57.28 101 SER A CA 1
ATOM 765 C C . SER A 1 101 ? -15.278 8.568 6.151 1.00 57.28 101 SER A C 1
ATOM 767 O O . SER A 1 101 ? -14.399 7.968 6.771 1.00 57.28 101 SER A O 1
ATOM 769 N N . ASP A 1 102 ? -15.917 8.025 5.119 1.00 69.31 102 ASP A N 1
ATOM 770 C CA . ASP A 1 102 ? -15.564 6.737 4.533 1.00 69.31 102 ASP A CA 1
ATOM 771 C C . ASP A 1 102 ? -14.450 6.944 3.498 1.00 69.31 102 ASP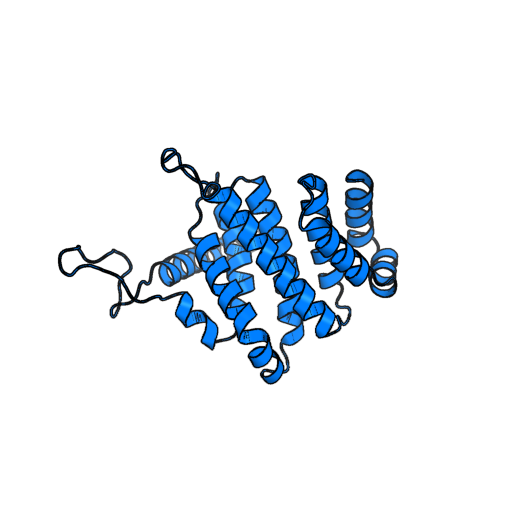 A C 1
ATOM 773 O O . ASP A 1 102 ? -14.481 7.882 2.699 1.00 69.31 102 ASP A O 1
ATOM 777 N N . VAL A 1 103 ? -13.458 6.055 3.501 1.00 74.56 103 VAL A N 1
ATOM 778 C CA . VAL A 1 103 ? -12.398 6.035 2.490 1.00 74.56 103 VAL A CA 1
ATOM 779 C C . VAL A 1 103 ? -13.036 5.671 1.152 1.00 74.56 103 VAL A C 1
ATOM 781 O O . VAL A 1 103 ? -13.690 4.629 1.036 1.00 74.56 103 VAL A O 1
ATOM 784 N N . LEU A 1 104 ? -12.843 6.525 0.145 1.00 83.38 104 LEU A N 1
ATOM 785 C CA . LEU A 1 104 ? -13.368 6.302 -1.203 1.00 83.38 104 LEU A CA 1
ATOM 786 C C . LEU A 1 104 ? -12.717 5.069 -1.842 1.00 83.38 104 LEU A C 1
ATOM 788 O O . LEU A 1 104 ? -11.549 4.781 -1.582 1.00 83.38 104 LEU A O 1
ATOM 792 N N . ASP A 1 105 ? -13.426 4.372 -2.730 1.00 86.62 105 ASP A N 1
ATOM 793 C CA . ASP A 1 105 ? -12.902 3.164 -3.383 1.00 86.62 105 ASP A CA 1
ATOM 794 C C . ASP A 1 105 ? -11.567 3.401 -4.109 1.00 86.62 105 ASP A C 1
ATOM 796 O O . ASP A 1 105 ? -10.646 2.586 -4.007 1.00 86.62 105 ASP A O 1
ATOM 800 N N . ASP A 1 106 ? -11.416 4.557 -4.759 1.00 87.75 106 ASP A N 1
ATOM 801 C CA . ASP A 1 106 ? -10.172 4.973 -5.412 1.00 87.75 106 ASP A CA 1
ATOM 802 C C . ASP A 1 106 ? -9.018 5.125 -4.406 1.00 87.75 106 ASP A C 1
ATOM 804 O O . ASP A 1 106 ? -7.888 4.693 -4.663 1.00 87.75 106 ASP A O 1
ATOM 808 N N . GLN A 1 107 ? -9.300 5.691 -3.230 1.00 90.19 107 GLN A N 1
ATOM 809 C CA . GLN A 1 107 ? -8.334 5.839 -2.141 1.00 90.19 107 GLN A CA 1
ATOM 810 C C . GLN A 1 107 ? -7.957 4.482 -1.537 1.00 90.19 107 GLN A C 1
ATOM 812 O O . GLN A 1 107 ? -6.779 4.254 -1.258 1.00 90.19 107 GLN A O 1
ATOM 817 N N . VAL A 1 108 ? -8.918 3.559 -1.396 1.00 91.56 108 VAL A N 1
ATOM 818 C CA . VAL A 1 108 ? -8.650 2.175 -0.978 1.00 91.56 108 VAL A CA 1
ATOM 819 C C . VAL A 1 108 ? -7.733 1.484 -1.984 1.00 91.56 108 VAL A C 1
ATOM 821 O O . VAL A 1 108 ? -6.731 0.885 -1.589 1.00 91.56 108 VAL A O 1
ATOM 824 N N . ALA A 1 109 ? -8.027 1.595 -3.281 1.00 93.12 109 ALA A N 1
ATOM 825 C CA . ALA A 1 109 ? -7.218 0.990 -4.334 1.00 93.12 109 ALA A CA 1
ATOM 826 C C . ALA A 1 109 ? -5.787 1.555 -4.345 1.00 93.12 109 ALA A C 1
ATOM 828 O O . ALA A 1 109 ? -4.819 0.795 -4.410 1.00 93.12 109 ALA A O 1
ATOM 829 N N . LEU A 1 110 ? -5.635 2.876 -4.202 1.00 93.62 110 LEU A N 1
ATOM 830 C CA . LEU A 1 110 ? -4.325 3.519 -4.102 1.00 93.62 110 LEU A CA 1
ATOM 831 C C . LEU A 1 110 ? -3.562 3.063 -2.853 1.00 93.62 110 LEU A C 1
ATOM 833 O O . LEU A 1 110 ? -2.387 2.708 -2.957 1.00 93.62 110 LEU A O 1
ATOM 837 N N . ALA A 1 111 ? -4.221 3.017 -1.692 1.00 94.19 111 ALA A N 1
ATOM 838 C CA . ALA A 1 111 ? -3.619 2.518 -0.458 1.00 94.19 111 ALA A CA 1
ATOM 839 C C . ALA A 1 111 ? -3.149 1.066 -0.614 1.00 94.19 111 ALA A C 1
ATOM 841 O O . ALA A 1 111 ? -2.052 0.729 -0.172 1.00 94.19 111 ALA A O 1
ATOM 842 N N . CYS A 1 112 ? -3.921 0.218 -1.300 1.00 95.25 112 CYS A N 1
ATOM 843 C CA . CYS A 1 112 ? -3.530 -1.161 -1.581 1.00 95.25 112 CYS A CA 1
ATOM 844 C C . CYS A 1 112 ? -2.256 -1.240 -2.434 1.00 95.25 112 CYS A C 1
ATOM 846 O O . CYS A 1 112 ? -1.361 -2.013 -2.098 1.00 95.25 112 CYS A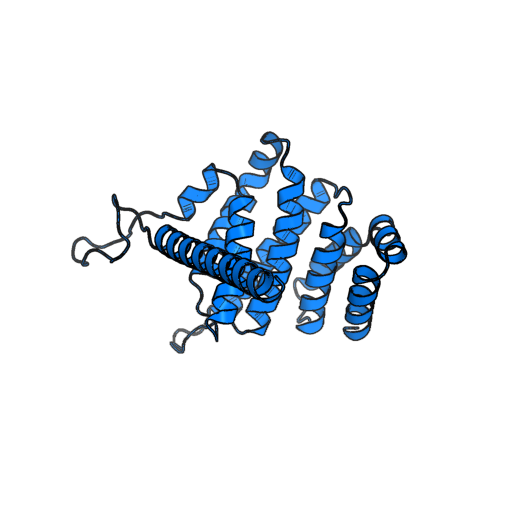 O 1
ATOM 848 N N . GLU A 1 113 ? -2.122 -0.438 -3.495 1.00 96.06 113 GLU A N 1
ATOM 849 C CA . GLU A 1 113 ? -0.889 -0.408 -4.304 1.00 96.06 113 GLU A CA 1
ATOM 850 C C . GLU A 1 113 ? 0.324 0.080 -3.496 1.00 96.06 113 GLU A C 1
ATOM 852 O O . GLU A 1 113 ? 1.403 -0.513 -3.573 1.00 96.06 113 GLU A O 1
ATOM 857 N N . VAL A 1 114 ? 0.141 1.096 -2.647 1.00 95.31 114 VAL A N 1
ATOM 858 C CA . VAL A 1 114 ? 1.196 1.593 -1.748 1.00 95.31 114 VAL A CA 1
ATOM 859 C C . VAL A 1 114 ? 1.621 0.518 -0.739 1.00 95.31 114 VAL A C 1
ATOM 861 O O . VAL A 1 114 ? 2.816 0.279 -0.559 1.00 95.31 114 VAL A O 1
ATOM 864 N N . LEU A 1 115 ? 0.662 -0.174 -0.114 1.00 95.62 115 LEU A N 1
ATOM 865 C CA . LEU A 1 115 ? 0.923 -1.260 0.837 1.00 95.62 115 LEU A CA 1
ATOM 866 C C . LEU A 1 115 ? 1.644 -2.442 0.178 1.00 95.62 115 LEU A C 1
ATOM 868 O O . LEU A 1 115 ? 2.553 -3.013 0.778 1.00 95.62 115 LEU A O 1
ATOM 872 N N . LYS A 1 116 ? 1.290 -2.796 -1.065 1.00 94.81 116 LYS A N 1
ATOM 873 C CA . LYS A 1 116 ? 1.983 -3.847 -1.829 1.00 94.81 116 LYS A CA 1
ATOM 874 C C . LYS A 1 116 ? 3.451 -3.486 -2.088 1.00 94.81 116 LYS A C 1
ATOM 876 O O . LYS A 1 116 ? 4.327 -4.329 -1.899 1.00 94.81 116 LYS A O 1
ATOM 881 N N . ALA A 1 117 ? 3.732 -2.243 -2.488 1.00 93.44 117 ALA A N 1
ATOM 882 C CA . ALA A 1 117 ? 5.102 -1.772 -2.697 1.00 93.44 117 ALA A CA 1
ATOM 883 C C . ALA A 1 117 ? 5.909 -1.748 -1.384 1.00 93.44 117 ALA A C 1
ATOM 885 O O . ALA A 1 117 ? 7.033 -2.251 -1.342 1.00 93.44 117 ALA A O 1
ATOM 886 N N . LEU A 1 118 ? 5.320 -1.237 -0.296 1.00 92.38 118 LEU A N 1
ATOM 887 C CA . LEU A 1 118 ? 5.931 -1.250 1.039 1.00 92.38 118 LEU A CA 1
ATOM 888 C C . LEU A 1 118 ? 6.263 -2.672 1.504 1.00 92.38 118 LEU A C 1
ATOM 890 O O . LEU A 1 118 ? 7.367 -2.909 1.991 1.00 92.38 118 LEU A O 1
ATOM 894 N N . PHE A 1 119 ? 5.349 -3.625 1.309 1.00 91.81 119 PHE A N 1
ATOM 895 C CA . PHE A 1 119 ? 5.563 -5.025 1.672 1.00 91.81 119 PHE A CA 1
ATOM 896 C C . PHE A 1 119 ? 6.774 -5.622 0.943 1.00 91.81 119 PHE A C 1
ATOM 898 O O . PHE A 1 119 ? 7.627 -6.254 1.568 1.00 91.81 119 PHE A O 1
ATOM 905 N N . ASN A 1 120 ? 6.894 -5.377 -0.367 1.00 90.88 120 ASN A N 1
ATOM 906 C CA . ASN A 1 120 ? 8.041 -5.839 -1.152 1.00 90.88 120 ASN A CA 1
ATOM 907 C C . ASN A 1 120 ? 9.364 -5.251 -0.644 1.00 90.88 120 ASN A C 1
ATOM 909 O O . ASN A 1 120 ? 10.362 -5.970 -0.573 1.00 90.88 120 ASN A O 1
ATOM 913 N N . LEU A 1 121 ? 9.373 -3.966 -0.279 1.00 87.94 121 LEU A N 1
ATOM 914 C CA . LEU A 1 121 ? 10.550 -3.284 0.265 1.00 87.94 121 LEU A CA 1
ATOM 915 C C . LEU A 1 121 ? 10.926 -3.806 1.661 1.00 87.94 121 LEU A C 1
ATOM 917 O O . LEU A 1 121 ? 12.105 -4.030 1.929 1.00 87.94 121 LEU A O 1
ATOM 921 N N . ALA A 1 122 ? 9.943 -4.039 2.534 1.00 84.94 122 ALA A N 1
ATOM 922 C CA . ALA A 1 122 ? 10.166 -4.515 3.900 1.00 84.94 122 ALA A CA 1
ATOM 923 C C . ALA A 1 122 ? 10.615 -5.985 3.956 1.00 84.94 122 ALA A C 1
ATOM 925 O O . ALA A 1 122 ? 11.501 -6.332 4.740 1.00 84.94 122 ALA A O 1
ATOM 926 N N . ARG A 1 123 ? 10.075 -6.852 3.086 1.00 81.25 123 ARG A N 1
ATOM 927 C CA . ARG A 1 123 ? 10.453 -8.275 3.028 1.00 81.25 123 ARG A CA 1
ATOM 928 C C . ARG A 1 123 ? 11.929 -8.478 2.672 1.00 81.25 123 ARG A C 1
ATOM 930 O O . ARG A 1 123 ? 12.556 -9.398 3.186 1.00 81.25 123 ARG A O 1
ATOM 937 N N . LYS A 1 124 ? 12.492 -7.622 1.814 1.00 71.19 124 LYS A N 1
ATOM 938 C CA . LYS A 1 124 ? 13.899 -7.715 1.386 1.00 71.19 124 LYS A CA 1
ATOM 939 C C . LYS A 1 124 ? 14.904 -7.395 2.504 1.00 71.19 124 LYS A C 1
ATOM 941 O O . LYS A 1 124 ? 16.043 -7.822 2.414 1.00 71.19 124 LYS A O 1
ATOM 946 N N . SER A 1 125 ? 14.496 -6.708 3.574 1.00 61.44 125 SER A N 1
ATOM 947 C CA . SER A 1 125 ? 15.351 -6.429 4.749 1.00 61.44 125 SER A CA 1
ATOM 948 C C . SER A 1 125 ? 15.446 -7.572 5.768 1.00 61.44 125 SER A C 1
ATOM 950 O O . SER A 1 125 ? 16.013 -7.388 6.842 1.00 61.44 125 SER A O 1
ATOM 952 N N . GLY A 1 126 ? 14.850 -8.730 5.480 1.00 53.09 126 GLY A N 1
ATOM 953 C CA . GLY A 1 126 ? 14.566 -9.780 6.460 1.00 53.09 126 GLY A CA 1
ATOM 954 C C . GLY A 1 126 ? 15.757 -10.475 7.129 1.00 53.09 126 GLY A C 1
ATOM 955 O O . GLY A 1 126 ? 15.506 -11.287 8.010 1.00 53.09 126 GLY A O 1
ATOM 956 N N . GLU A 1 127 ? 17.010 -10.179 6.773 1.00 52.62 127 GLU A N 1
ATOM 957 C CA . GLU A 1 127 ? 18.162 -10.969 7.245 1.00 52.62 127 GLU A CA 1
ATOM 958 C C . GLU A 1 127 ? 18.986 -10.304 8.364 1.00 52.62 127 GLU A C 1
ATOM 960 O O . GLU A 1 127 ? 19.680 -11.006 9.095 1.00 52.62 127 GLU A O 1
ATOM 965 N N . HIS A 1 128 ? 18.858 -8.988 8.590 1.00 54.81 128 HIS A N 1
ATOM 966 C CA . HIS A 1 128 ? 19.658 -8.272 9.596 1.00 54.81 128 HIS A CA 1
ATOM 967 C C . HIS A 1 128 ? 18.807 -7.336 10.471 1.00 54.81 128 HIS A C 1
ATOM 969 O O . HIS A 1 128 ? 18.369 -6.272 10.036 1.00 54.81 128 HIS A O 1
ATOM 975 N N . GLU A 1 129 ? 18.593 -7.728 11.732 1.00 55.47 129 GLU A N 1
ATOM 976 C CA . GLU A 1 129 ? 17.829 -6.965 12.737 1.00 55.47 129 GLU A CA 1
ATOM 977 C C . GLU A 1 129 ? 18.457 -5.598 13.080 1.00 55.47 129 GLU A C 1
ATOM 979 O O . GLU A 1 129 ? 17.735 -4.659 13.406 1.00 55.47 129 GLU A O 1
ATOM 984 N N . GLU A 1 130 ? 19.776 -5.438 12.931 1.00 55.53 130 GLU A N 1
ATOM 985 C CA . GLU A 1 130 ? 20.491 -4.180 13.217 1.00 55.53 130 GLU A CA 1
ATOM 986 C C . GLU A 1 130 ? 20.020 -3.014 12.329 1.00 55.53 130 GLU A C 1
ATOM 988 O O . GLU A 1 130 ? 19.811 -1.904 12.819 1.00 55.53 130 GLU A O 1
ATOM 993 N N . HIS A 1 131 ? 19.734 -3.273 11.047 1.00 55.81 131 HIS A N 1
ATOM 994 C CA . HIS A 1 131 ? 19.204 -2.258 10.127 1.00 55.81 131 HIS A CA 1
ATOM 995 C C . HIS A 1 131 ? 17.780 -1.811 10.480 1.00 55.81 131 HIS A C 1
ATOM 997 O O . HIS A 1 131 ? 17.343 -0.735 10.072 1.00 55.81 131 HIS A O 1
ATOM 1003 N N . LYS A 1 132 ? 17.038 -2.618 11.243 1.00 58.72 132 LYS A N 1
ATOM 1004 C CA . LYS A 1 132 ? 15.653 -2.306 11.594 1.00 58.72 132 LYS A CA 1
ATOM 1005 C C . LYS A 1 132 ? 15.552 -1.353 12.794 1.00 58.72 132 LYS A C 1
ATOM 1007 O O . LYS A 1 132 ? 14.538 -0.667 12.911 1.00 58.72 132 LYS A O 1
ATOM 1012 N N . GLU A 1 133 ? 16.579 -1.252 13.646 1.00 63.16 133 GLU A N 1
ATOM 1013 C CA . GLU A 1 133 ? 16.622 -0.263 14.742 1.00 63.16 133 GLU A CA 1
ATOM 1014 C C . GLU A 1 133 ? 16.801 1.173 14.219 1.00 63.16 133 GLU A C 1
ATOM 1016 O O . GLU A 1 133 ? 16.099 2.081 14.668 1.00 63.16 133 GLU A O 1
ATOM 1021 N N . GLU A 1 134 ? 17.642 1.391 13.200 1.00 64.31 134 GLU A N 1
ATOM 1022 C CA . GLU A 1 134 ? 17.776 2.704 12.538 1.00 64.31 134 GLU A CA 1
ATOM 1023 C C . GLU A 1 134 ? 16.460 3.143 11.866 1.00 64.31 134 GLU A C 1
ATOM 1025 O O . GLU A 1 134 ? 16.082 4.317 11.888 1.00 64.31 134 GLU A O 1
ATOM 1030 N N . GLU A 1 135 ? 15.704 2.182 11.328 1.00 69.44 135 GLU A N 1
ATOM 1031 C CA . GLU A 1 135 ? 14.400 2.394 10.690 1.00 69.44 135 GLU A CA 1
ATOM 1032 C C . GLU A 1 135 ? 13.219 2.360 11.690 1.00 69.44 135 GLU A C 1
ATOM 1034 O O . GLU A 1 135 ? 12.064 2.584 11.307 1.00 69.44 135 GLU A O 1
ATOM 1039 N N . ARG A 1 136 ? 13.468 2.139 12.991 1.00 76.06 136 ARG A N 1
ATOM 1040 C CA . ARG A 1 136 ? 12.428 1.892 14.011 1.00 76.06 136 ARG A CA 1
ATOM 1041 C C . ARG A 1 136 ? 11.378 2.994 14.078 1.00 76.06 136 ARG A C 1
ATOM 1043 O O . ARG A 1 136 ? 10.182 2.7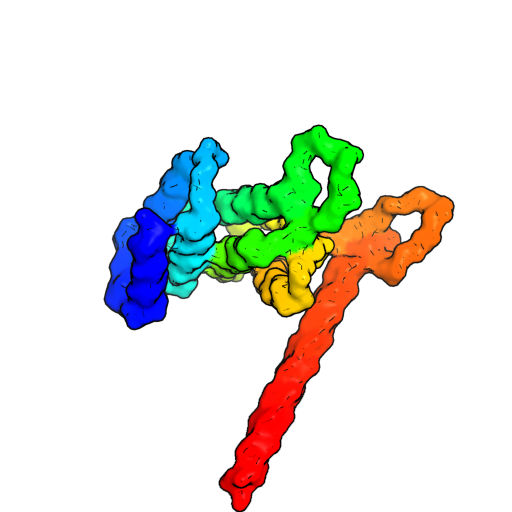16 14.162 1.00 76.06 136 ARG A O 1
ATOM 1050 N N . GLY A 1 137 ? 11.803 4.256 14.024 1.00 81.19 137 GLY A N 1
ATOM 1051 C CA . GLY A 1 137 ? 10.884 5.398 14.041 1.00 81.19 137 GLY A CA 1
ATOM 1052 C C . GLY A 1 137 ? 9.898 5.378 12.867 1.00 81.19 137 GLY A C 1
ATOM 1053 O O . GLY A 1 137 ? 8.716 5.689 13.042 1.00 81.19 137 GLY A O 1
ATOM 1054 N N . GLN A 1 138 ? 10.361 4.950 11.689 1.00 81.06 138 GLN A N 1
ATOM 1055 C CA . GLN A 1 138 ? 9.539 4.845 10.484 1.00 81.06 138 GLN A CA 1
ATOM 1056 C C . GLN A 1 138 ? 8.539 3.690 10.605 1.00 81.06 138 GLN A C 1
ATOM 1058 O O . GLN A 1 138 ? 7.350 3.893 10.356 1.00 81.06 138 GLN A O 1
ATOM 1063 N N . PHE A 1 139 ? 8.972 2.520 11.086 1.00 81.94 139 PHE A N 1
ATOM 10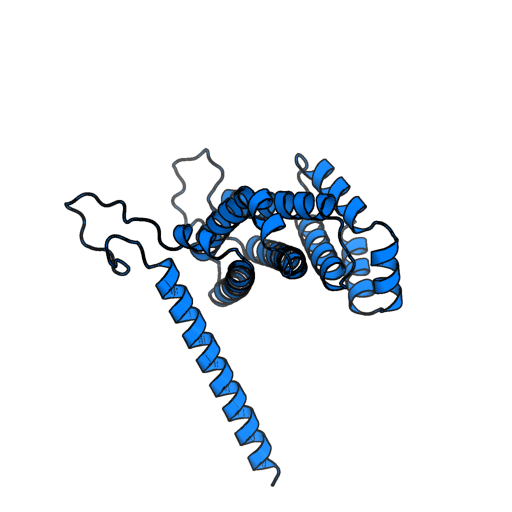64 C CA . PHE A 1 139 ? 8.082 1.375 11.305 1.00 81.94 139 PHE A CA 1
ATOM 1065 C C . PHE A 1 139 ? 7.034 1.621 12.396 1.00 81.94 139 PHE A C 1
ATOM 1067 O O . PHE A 1 139 ? 5.877 1.223 12.245 1.00 81.94 139 PHE A O 1
ATOM 1074 N N . LEU A 1 140 ? 7.375 2.352 13.462 1.00 84.38 140 LEU A N 1
ATOM 1075 C CA . LEU A 1 140 ? 6.409 2.761 14.486 1.00 84.38 140 LEU A CA 1
ATOM 1076 C C . LEU A 1 140 ? 5.341 3.707 13.927 1.00 84.38 140 LEU A C 1
ATOM 1078 O O . LEU A 1 140 ? 4.159 3.591 14.274 1.00 84.38 140 LEU A O 1
ATOM 1082 N N . ARG A 1 141 ? 5.742 4.655 13.071 1.00 87.75 141 ARG A N 1
ATOM 1083 C CA . ARG A 1 141 ? 4.802 5.538 12.373 1.00 87.75 141 ARG A CA 1
ATOM 1084 C C . ARG A 1 141 ? 3.921 4.746 11.413 1.00 87.75 141 ARG A C 1
ATOM 1086 O O . ARG A 1 141 ? 2.705 4.915 11.449 1.00 87.75 141 ARG A O 1
ATOM 1093 N N . LEU A 1 142 ? 4.511 3.861 10.614 1.00 89.19 142 LEU A N 1
ATOM 1094 C CA . LEU A 1 142 ? 3.765 3.011 9.697 1.00 89.19 142 LEU A CA 1
ATOM 1095 C C . LEU A 1 142 ? 2.761 2.134 10.450 1.00 89.19 142 LEU A C 1
ATOM 1097 O O . LEU A 1 142 ? 1.600 2.095 10.072 1.00 89.19 142 LEU A O 1
ATOM 1101 N N . THR A 1 143 ? 3.149 1.525 11.571 1.00 86.06 143 THR A N 1
ATOM 1102 C CA . THR A 1 143 ? 2.242 0.712 12.400 1.00 86.06 143 THR A CA 1
ATOM 1103 C C . THR A 1 143 ? 1.040 1.516 12.900 1.00 86.06 143 THR A C 1
ATOM 1105 O O . THR A 1 143 ? -0.087 1.027 12.885 1.00 86.06 143 THR A O 1
ATOM 1108 N N . PHE A 1 144 ? 1.250 2.776 13.292 1.00 86.12 144 PHE A N 1
ATOM 1109 C CA . PHE A 1 144 ? 0.151 3.667 13.669 1.00 86.12 144 PHE A CA 1
ATOM 1110 C C . PHE A 1 144 ? -0.784 3.966 12.484 1.00 86.12 144 PHE A C 1
ATOM 1112 O O . PHE A 1 144 ? -2.003 3.932 12.632 1.00 86.12 144 PHE A O 1
ATOM 1119 N N . ILE A 1 145 ? -0.235 4.216 11.296 1.00 88.69 145 ILE A N 1
ATOM 1120 C CA . ILE A 1 145 ? -1.017 4.433 10.069 1.00 88.69 145 ILE A CA 1
ATOM 1121 C C . ILE A 1 145 ? -1.806 3.172 9.690 1.00 88.69 145 ILE A C 1
ATOM 1123 O O . ILE A 1 145 ? -2.994 3.267 9.403 1.00 88.69 145 ILE A O 1
ATOM 1127 N N . LEU A 1 146 ? -1.186 1.990 9.758 1.00 88.69 146 LEU A N 1
ATOM 1128 C CA . LEU A 1 146 ? -1.829 0.697 9.498 1.00 88.69 146 LEU A CA 1
ATOM 1129 C C . LEU A 1 146 ? -3.004 0.442 10.449 1.00 88.69 146 LEU A C 1
ATOM 1131 O O . LEU A 1 146 ? -4.061 -0.012 10.013 1.00 88.69 146 LEU A O 1
ATOM 1135 N N . HIS A 1 147 ? -2.845 0.781 11.731 1.00 84.38 147 HIS A N 1
ATOM 1136 C CA . HIS A 1 147 ? -3.932 0.715 12.704 1.00 84.38 147 HIS A CA 1
ATOM 1137 C C . HIS A 1 147 ? -5.109 1.617 12.298 1.00 84.38 147 HIS A C 1
ATOM 1139 O O . HIS A 1 147 ? -6.252 1.165 12.294 1.00 84.38 147 HIS A O 1
ATOM 1145 N N . ASN A 1 148 ? -4.844 2.865 11.900 1.00 84.38 148 ASN A N 1
ATOM 1146 C CA . ASN A 1 148 ? -5.899 3.779 11.454 1.00 84.38 148 ASN A CA 1
ATOM 1147 C C . ASN A 1 148 ? -6.572 3.309 10.155 1.00 84.38 148 ASN A C 1
ATOM 1149 O O . ASN A 1 148 ? -7.795 3.278 10.114 1.00 84.38 148 ASN A O 1
ATOM 1153 N N . LEU A 1 149 ? -5.805 2.860 9.151 1.00 85.75 149 LEU A N 1
ATOM 1154 C CA . LEU A 1 149 ? -6.338 2.292 7.899 1.00 85.75 149 LEU A CA 1
ATOM 1155 C C . LEU A 1 149 ? -7.264 1.102 8.151 1.00 85.75 149 LEU A C 1
ATOM 1157 O O . LEU A 1 149 ? -8.261 0.926 7.461 1.00 85.75 149 LEU A O 1
ATOM 1161 N N . ARG A 1 150 ? -6.946 0.279 9.152 1.00 77.88 150 ARG A N 1
ATOM 1162 C CA . ARG A 1 150 ? -7.778 -0.863 9.534 1.00 77.88 150 ARG A CA 1
ATOM 1163 C C . ARG A 1 150 ? -9.108 -0.437 10.155 1.00 77.88 150 ARG A C 1
ATOM 1165 O O . ARG A 1 150 ? -10.111 -1.109 9.924 1.00 77.88 150 ARG A O 1
ATOM 1172 N N . LEU A 1 151 ? -9.103 0.624 10.963 1.00 78.81 151 LEU A N 1
ATOM 1173 C CA . LEU A 1 151 ? -10.305 1.173 11.602 1.00 78.81 151 LEU A CA 1
ATOM 1174 C C . LEU A 1 151 ? -11.139 2.051 10.658 1.00 78.81 151 LEU A C 1
ATOM 1176 O O . LEU A 1 151 ? -12.295 2.342 10.963 1.00 78.81 151 LEU A O 1
ATOM 1180 N N . SER A 1 152 ? -10.574 2.472 9.526 1.00 79.88 152 SER A N 1
ATOM 1181 C CA . SER A 1 152 ? -11.295 3.228 8.511 1.00 79.88 152 SER A CA 1
ATOM 1182 C C . SER A 1 152 ? -12.488 2.445 7.962 1.00 79.88 152 SER A C 1
ATOM 1184 O O . SER A 1 152 ? -12.416 1.240 7.711 1.00 79.88 152 SER A O 1
ATOM 1186 N N . LYS A 1 153 ? -13.594 3.158 7.745 1.00 81.12 153 LYS A N 1
ATOM 1187 C CA . LYS A 1 153 ? -14.757 2.638 7.026 1.00 81.12 153 LYS A CA 1
ATOM 1188 C C . LYS A 1 153 ? -14.523 2.775 5.526 1.00 81.12 153 LYS A C 1
ATOM 1190 O O . LYS A 1 153 ? -13.953 3.767 5.080 1.00 81.12 153 LYS A O 1
ATOM 1195 N N . THR A 1 154 ? -14.946 1.778 4.763 1.00 83.88 154 THR A N 1
ATOM 1196 C CA . THR A 1 154 ? -14.862 1.746 3.295 1.00 83.88 154 THR A CA 1
ATOM 1197 C C . THR A 1 154 ? -16.266 1.646 2.706 1.00 83.88 154 THR A C 1
ATOM 1199 O O . THR A 1 154 ? -17.198 1.239 3.400 1.00 83.88 154 THR A O 1
ATOM 1202 N N . GLN A 1 155 ? -16.427 1.975 1.422 1.00 83.69 155 GLN A N 1
ATOM 1203 C CA . GLN A 1 155 ? -17.749 2.009 0.773 1.00 83.69 155 GLN A CA 1
ATOM 1204 C C . GLN A 1 155 ? -18.403 0.620 0.654 1.00 83.69 155 GLN A C 1
ATOM 1206 O O . GLN A 1 155 ? -19.626 0.512 0.574 1.00 83.69 155 GLN A O 1
ATOM 1211 N N . SER A 1 156 ? -17.604 -0.453 0.670 1.00 85.62 156 SER A N 1
ATOM 1212 C CA . SER A 1 156 ? -18.084 -1.837 0.651 1.00 85.62 156 SER A CA 1
ATOM 1213 C C . SER A 1 156 ? -17.262 -2.759 1.556 1.00 85.62 156 SER A C 1
ATOM 1215 O O . SER A 1 156 ? -16.094 -2.491 1.855 1.00 85.62 156 SER A O 1
ATOM 1217 N N . SER A 1 157 ? -17.870 -3.879 1.964 1.00 84.56 157 SER A N 1
ATOM 1218 C CA . SER A 1 157 ? -17.206 -4.934 2.746 1.00 84.56 157 SER A CA 1
ATOM 1219 C C . SER A 1 157 ? -16.100 -5.644 1.952 1.00 84.56 157 SER A C 1
ATOM 1221 O O . SER A 1 157 ? -15.058 -5.972 2.515 1.00 84.56 157 SER A O 1
ATOM 1223 N N . GLU A 1 158 ? -16.266 -5.808 0.634 1.00 87.44 158 GLU A N 1
ATOM 1224 C CA . GLU A 1 158 ? -15.232 -6.373 -0.245 1.00 87.44 158 GLU A CA 1
ATOM 1225 C C . GLU A 1 158 ? -13.962 -5.511 -0.238 1.00 87.44 158 GLU A C 1
ATOM 1227 O O . GLU A 1 158 ? -12.858 -6.021 -0.034 1.00 87.44 158 GLU A O 1
ATOM 1232 N N . LYS A 1 159 ? -14.120 -4.187 -0.364 1.00 87.19 159 LYS A N 1
ATOM 1233 C CA . LYS A 1 159 ? -13.008 -3.228 -0.290 1.00 87.19 159 LYS A CA 1
ATOM 1234 C C . LYS A 1 159 ? -12.362 -3.200 1.088 1.00 87.19 159 LYS A C 1
ATOM 1236 O O . LYS A 1 159 ? -11.139 -3.108 1.189 1.00 87.19 159 LYS A O 1
ATOM 1241 N N . GLN A 1 160 ? -13.164 -3.352 2.140 1.00 87.69 160 GLN A N 1
ATOM 1242 C CA . GLN A 1 160 ? -12.656 -3.489 3.500 1.00 87.69 160 GLN A CA 1
ATOM 1243 C C . GLN A 1 160 ? -11.752 -4.720 3.628 1.00 87.69 160 GLN A C 1
ATOM 1245 O O . GLN A 1 160 ? -10.644 -4.624 4.154 1.00 87.69 160 GLN A O 1
ATOM 1250 N N . HIS A 1 161 ? -12.193 -5.861 3.093 1.00 86.69 161 HIS A N 1
ATOM 1251 C CA . HIS A 1 161 ? -11.432 -7.106 3.124 1.00 86.69 161 HIS A CA 1
ATOM 1252 C C . HIS A 1 161 ? -10.145 -7.024 2.288 1.00 86.69 161 HIS A C 1
ATOM 1254 O O . HIS A 1 161 ? -9.094 -7.505 2.720 1.00 86.69 161 HIS A O 1
ATOM 1260 N N . GLU A 1 162 ? -10.203 -6.394 1.109 1.00 90.81 162 GLU A N 1
ATOM 1261 C CA . GLU A 1 162 ? -9.035 -6.137 0.257 1.00 90.81 162 GLU A CA 1
ATOM 1262 C C . GLU A 1 162 ? -7.979 -5.303 1.000 1.00 90.81 162 GLU A C 1
ATOM 1264 O O . GLU A 1 162 ? -6.810 -5.697 1.073 1.00 90.81 162 GLU A O 1
ATOM 1269 N N . LEU A 1 163 ? -8.399 -4.196 1.619 1.00 90.75 163 LEU A N 1
ATOM 1270 C CA . LEU A 1 163 ? -7.518 -3.331 2.399 1.00 90.75 163 LEU A CA 1
ATOM 1271 C C . LEU A 1 163 ? -6.929 -4.070 3.604 1.00 90.75 163 LEU A C 1
ATOM 1273 O O . LEU A 1 163 ? -5.713 -4.052 3.810 1.00 90.75 163 LEU A O 1
ATOM 1277 N N . HIS A 1 164 ? -7.771 -4.759 4.381 1.00 89.50 164 HIS A N 1
ATOM 1278 C CA . HIS A 1 164 ? -7.348 -5.512 5.564 1.00 89.50 164 HIS A CA 1
ATOM 1279 C C . HIS A 1 164 ? -6.321 -6.584 5.218 1.00 89.50 164 HIS A C 1
ATOM 1281 O O . HIS A 1 164 ? -5.317 -6.693 5.916 1.00 89.50 164 HIS A O 1
ATOM 1287 N N . LYS A 1 165 ? -6.489 -7.302 4.101 1.00 91.00 165 LYS A N 1
ATOM 1288 C CA . LYS A 1 165 ? -5.494 -8.268 3.612 1.00 91.00 165 LYS A CA 1
ATOM 1289 C C . LYS A 1 165 ? -4.111 -7.629 3.458 1.00 91.00 165 LYS A C 1
ATOM 1291 O O . LYS A 1 165 ? -3.115 -8.200 3.898 1.00 91.00 165 LYS A O 1
ATOM 1296 N N . HIS A 1 166 ? -4.036 -6.456 2.835 1.00 93.25 166 HIS A N 1
ATOM 1297 C CA . HIS A 1 166 ? -2.763 -5.771 2.614 1.00 93.25 166 HIS A CA 1
ATOM 1298 C C . HIS A 1 166 ? -2.189 -5.153 3.893 1.00 93.25 166 HIS A C 1
ATOM 1300 O O . HIS A 1 166 ? -0.975 -5.203 4.092 1.00 93.25 166 HIS A O 1
ATOM 1306 N N . VAL A 1 167 ? -3.042 -4.654 4.792 1.00 91.31 167 VAL A N 1
ATOM 1307 C CA . VAL A 1 167 ? -2.631 -4.183 6.122 1.00 91.31 167 VAL A CA 1
ATOM 1308 C C . VAL A 1 167 ? -2.031 -5.322 6.947 1.00 91.31 167 VAL A C 1
ATOM 1310 O O . VAL A 1 167 ? -0.946 -5.157 7.499 1.00 91.31 167 VAL A O 1
ATOM 1313 N N . VAL A 1 168 ? -2.686 -6.486 6.991 1.00 89.06 168 VAL A N 1
ATOM 1314 C CA . VAL A 1 168 ? -2.187 -7.670 7.708 1.00 89.06 168 VAL A CA 1
ATOM 1315 C C . VAL A 1 168 ? -0.854 -8.127 7.130 1.00 89.06 168 VAL A C 1
ATOM 1317 O O . VAL A 1 168 ? 0.099 -8.297 7.884 1.00 89.06 168 VAL A O 1
ATOM 1320 N N . ASN A 1 169 ? -0.737 -8.241 5.803 1.00 90.25 169 ASN A N 1
ATOM 1321 C CA . ASN A 1 169 ? 0.533 -8.592 5.164 1.00 90.25 169 ASN A CA 1
ATOM 1322 C C . ASN A 1 169 ? 1.655 -7.624 5.557 1.00 90.25 169 ASN A C 1
ATOM 1324 O O . ASN A 1 169 ? 2.762 -8.066 5.851 1.00 90.25 169 ASN A O 1
ATOM 1328 N N . MET A 1 170 ? 1.372 -6.318 5.598 1.00 90.44 170 MET A N 1
ATOM 1329 C CA . MET A 1 170 ? 2.359 -5.334 6.028 1.00 90.44 170 MET A CA 1
ATOM 1330 C C . MET A 1 170 ? 2.732 -5.520 7.500 1.00 90.44 170 MET A C 1
ATOM 1332 O O . MET A 1 170 ? 3.920 -5.550 7.813 1.00 90.44 170 MET A O 1
ATOM 1336 N N . LEU A 1 171 ? 1.750 -5.706 8.390 1.00 85.62 171 LEU A N 1
ATOM 1337 C CA . LEU A 1 171 ? 1.992 -5.965 9.812 1.00 85.62 171 LEU A CA 1
ATOM 1338 C C . LEU A 1 171 ? 2.916 -7.170 10.009 1.00 85.62 171 LEU A C 1
ATOM 1340 O O . LEU A 1 171 ? 3.870 -7.050 10.763 1.00 85.62 171 LEU A O 1
ATOM 1344 N N . MET A 1 172 ? 2.730 -8.257 9.253 1.00 82.94 172 MET A N 1
ATOM 1345 C CA . MET A 1 172 ? 3.582 -9.457 9.319 1.00 82.94 172 MET A CA 1
ATOM 1346 C C . MET A 1 172 ? 5.054 -9.214 8.941 1.00 82.94 172 MET A C 1
ATOM 1348 O O . MET A 1 172 ? 5.902 -10.055 9.226 1.00 82.94 172 MET A O 1
ATOM 1352 N N . THR A 1 173 ? 5.377 -8.084 8.303 1.00 80.94 173 THR A N 1
ATOM 1353 C CA . THR A 1 173 ? 6.765 -7.690 7.991 1.00 80.94 173 THR A CA 1
ATOM 1354 C C . THR A 1 173 ? 7.385 -6.751 9.029 1.00 80.94 173 THR A C 1
ATOM 1356 O O . THR A 1 173 ? 8.569 -6.433 8.929 1.00 80.94 173 THR A O 1
ATOM 1359 N N . MET A 1 174 ? 6.606 -6.287 10.011 1.00 75.19 174 MET A N 1
ATOM 1360 C CA . MET A 1 174 ? 7.056 -5.337 11.030 1.00 75.19 174 MET A CA 1
ATOM 1361 C C . MET A 1 174 ? 7.875 -6.019 12.132 1.00 75.19 174 MET A C 1
ATOM 1363 O O . MET A 1 174 ? 7.757 -7.216 12.396 1.00 75.19 174 MET A O 1
ATOM 1367 N N . LEU A 1 175 ? 8.678 -5.215 12.829 1.00 68.81 175 LEU A N 1
ATOM 1368 C CA . LEU A 1 175 ? 9.382 -5.634 14.036 1.00 68.81 175 LEU A CA 1
ATOM 1369 C C . LEU A 1 175 ? 8.415 -6.038 15.160 1.00 68.81 175 LEU A C 1
ATOM 1371 O O . LEU A 1 175 ? 7.390 -5.394 15.385 1.00 68.81 175 LEU A O 1
ATOM 1375 N N . HIS A 1 176 ? 8.813 -7.039 15.948 1.00 67.44 176 HIS A N 1
ATOM 1376 C CA . HIS A 1 176 ? 8.054 -7.549 17.097 1.00 67.44 176 HIS A CA 1
ATOM 1377 C C . HIS A 1 176 ? 7.753 -6.479 18.164 1.00 67.44 176 HIS A C 1
ATOM 1379 O O . HIS A 1 176 ? 6.731 -6.544 18.843 1.00 67.44 176 HIS A O 1
ATOM 1385 N N . ASN A 1 177 ? 8.599 -5.455 18.282 1.00 66.75 177 ASN A N 1
ATOM 1386 C CA . ASN A 1 177 ? 8.426 -4.349 19.225 1.00 66.75 177 ASN A CA 1
ATOM 1387 C C . ASN A 1 177 ? 7.433 -3.266 18.748 1.00 66.75 177 ASN A C 1
ATOM 1389 O O . ASN A 1 177 ? 7.090 -2.369 19.517 1.00 66.75 177 ASN A O 1
ATOM 1393 N N . CYS A 1 178 ? 6.950 -3.325 17.501 1.00 69.31 178 CYS A N 1
ATOM 1394 C CA . CYS A 1 178 ? 6.020 -2.333 16.956 1.00 69.31 178 CYS A CA 1
ATOM 1395 C C . CYS A 1 178 ? 4.551 -2.642 17.290 1.00 69.31 178 CYS A C 1
ATOM 1397 O O . CYS A 1 178 ? 3.716 -1.735 17.292 1.00 69.31 178 CYS A O 1
ATOM 1399 N N . TYR A 1 179 ? 4.234 -3.892 17.643 1.00 75.00 179 TYR A N 1
ATOM 1400 C CA . TYR A 1 179 ? 2.862 -4.339 17.901 1.00 75.00 179 TYR A CA 1
ATOM 1401 C C . TYR A 1 179 ? 2.235 -3.769 19.176 1.00 75.00 179 TYR A C 1
ATOM 1403 O O . TYR A 1 179 ? 1.014 -3.796 19.303 1.00 75.00 179 TYR A O 1
ATOM 1411 N N . GLU A 1 180 ? 3.015 -3.175 20.086 1.00 78.38 180 GLU A N 1
ATOM 1412 C CA . GLU A 1 180 ? 2.454 -2.495 21.263 1.00 78.38 180 GLU A CA 1
ATOM 1413 C C . GLU A 1 180 ? 1.446 -1.401 20.862 1.00 78.38 180 GLU A C 1
ATOM 1415 O O . GLU A 1 180 ? 0.454 -1.174 21.553 1.00 78.38 180 GLU A O 1
ATOM 1420 N N . ARG A 1 181 ? 1.640 -0.775 19.692 1.00 74.62 181 ARG A N 1
ATOM 1421 C CA . ARG A 1 181 ? 0.715 0.231 19.151 1.00 74.62 181 ARG A CA 1
ATOM 1422 C C . ARG A 1 181 ? -0.610 -0.340 18.649 1.00 74.62 181 ARG A C 1
ATOM 1424 O O . ARG A 1 181 ? -1.554 0.430 18.509 1.00 74.62 181 ARG A O 1
ATOM 1431 N N . LEU A 1 182 ? -0.692 -1.645 18.382 1.00 77.19 182 LEU A N 1
ATOM 1432 C CA . LEU A 1 182 ? -1.962 -2.302 18.064 1.00 77.19 182 LEU A CA 1
ATOM 1433 C C . LEU A 1 182 ? -2.839 -2.447 19.306 1.00 77.19 182 LEU A C 1
ATOM 1435 O O . LEU A 1 182 ? -4.053 -2.464 19.176 1.00 77.19 182 LEU A O 1
ATOM 1439 N N . VAL A 1 183 ? -2.244 -2.516 20.499 1.00 84.31 183 VAL A N 1
ATOM 1440 C CA . VAL A 1 183 ? -2.975 -2.754 21.749 1.00 84.31 183 VAL A CA 1
ATOM 1441 C C . VAL A 1 183 ? -2.788 -1.566 22.705 1.00 84.31 183 VAL A C 1
ATOM 1443 O O . VAL A 1 183 ? -2.150 -1.699 23.762 1.00 84.31 183 VAL A O 1
ATOM 1446 N N . PRO A 1 184 ? -3.280 -0.365 22.327 1.00 81.75 184 PRO A N 1
ATOM 1447 C CA . PRO A 1 184 ? -3.075 0.835 23.119 1.00 81.75 184 PRO A CA 1
ATOM 1448 C C . PRO A 1 184 ? -3.799 0.723 24.469 1.00 81.75 184 PRO A C 1
ATOM 1450 O O . PRO A 1 184 ? -4.827 0.046 24.573 1.00 81.75 184 PRO A O 1
ATOM 1453 N N . PRO A 1 185 ? -3.305 1.405 25.516 1.00 83.75 185 PRO A N 1
ATOM 1454 C CA . PRO A 1 185 ? -3.997 1.449 26.798 1.00 83.75 185 PRO A CA 1
ATOM 1455 C C . PRO A 1 185 ? -5.382 2.084 26.632 1.00 83.75 185 PRO A C 1
ATOM 1457 O O . PRO A 1 185 ? -5.549 3.056 25.884 1.00 83.75 185 PRO A O 1
ATOM 1460 N N . VAL A 1 186 ? -6.379 1.560 27.345 1.00 82.38 186 VAL A N 1
ATOM 1461 C CA . VAL A 1 186 ? -7.724 2.140 27.339 1.00 82.38 186 VAL A CA 1
ATOM 1462 C C . VAL A 1 186 ? -7.681 3.488 28.048 1.00 82.38 186 VAL A C 1
ATOM 1464 O O . VAL A 1 186 ? -7.402 3.583 29.241 1.00 82.38 186 VAL A O 1
ATOM 1467 N N . ARG A 1 187 ? -7.986 4.557 27.310 1.00 71.75 187 ARG A N 1
ATOM 1468 C CA . ARG A 1 187 ? -8.228 5.883 27.884 1.00 71.75 187 ARG A CA 1
ATOM 1469 C C . ARG A 1 187 ? -9.718 6.001 28.176 1.00 71.75 187 ARG A C 1
ATOM 1471 O O . ARG A 1 187 ? -10.497 6.269 27.265 1.00 71.75 187 ARG A O 1
ATOM 1478 N N . ARG A 1 188 ? -10.101 5.746 29.425 1.00 68.12 188 ARG A N 1
ATOM 1479 C CA . ARG A 1 188 ? -11.484 5.854 29.906 1.00 68.12 188 ARG A CA 1
ATOM 1480 C C . ARG A 1 188 ? -11.550 6.729 31.146 1.00 68.12 188 ARG A C 1
ATOM 1482 O O . ARG A 1 188 ? -10.641 6.683 31.977 1.00 68.12 188 ARG A O 1
ATOM 1489 N N . ASN A 1 189 ? -12.631 7.489 31.277 1.00 69.06 189 ASN A N 1
ATOM 1490 C CA . ASN A 1 189 ? -12.993 8.027 32.578 1.00 69.06 189 ASN A CA 1
ATOM 1491 C C . ASN A 1 189 ? -13.565 6.888 33.437 1.00 69.06 189 ASN A C 1
ATOM 1493 O O . ASN A 1 189 ? -14.208 5.990 32.895 1.00 69.06 189 ASN A O 1
ATOM 1497 N N . PRO A 1 190 ? -13.378 6.905 34.768 1.00 65.25 190 PRO A N 1
ATOM 1498 C CA . PRO A 1 190 ? -13.866 5.844 35.656 1.00 65.25 190 PRO A CA 1
ATOM 1499 C C . PRO A 1 190 ? -15.384 5.604 35.609 1.00 65.25 190 PRO A C 1
ATOM 1501 O O . PRO A 1 190 ? -15.846 4.595 36.130 1.00 65.25 190 PRO A O 1
ATOM 1504 N N . GLN A 1 191 ? -16.156 6.536 35.040 1.00 68.56 191 GLN A N 1
ATOM 1505 C CA . GLN A 1 191 ? -17.611 6.435 34.909 1.00 68.56 191 GLN A CA 1
ATOM 1506 C C . GLN A 1 191 ? -18.087 5.796 33.595 1.00 68.56 191 GLN A C 1
ATOM 1508 O O . GLN A 1 191 ? -19.272 5.483 33.491 1.00 68.56 191 GLN A O 1
ATOM 1513 N N . ASP A 1 192 ? -17.212 5.600 32.604 1.00 73.06 192 ASP A N 1
ATOM 1514 C CA . ASP A 1 192 ? -17.618 4.999 31.332 1.00 73.06 192 ASP A CA 1
ATOM 1515 C C . ASP A 1 192 ? -17.726 3.469 31.464 1.00 73.06 192 ASP A C 1
ATOM 1517 O O . ASP A 1 192 ? -16.858 2.841 32.083 1.00 73.06 192 ASP A O 1
ATOM 1521 N N . PRO A 1 193 ? -18.758 2.838 30.872 1.00 73.94 193 PRO A N 1
ATOM 1522 C CA . PRO A 1 193 ? -18.861 1.385 30.848 1.00 73.94 193 PRO A CA 1
ATOM 1523 C C . PRO A 1 193 ? -17.662 0.765 30.116 1.00 73.94 193 PRO A C 1
ATOM 1525 O O . PRO A 1 193 ? -17.104 1.354 29.184 1.00 73.94 193 PRO A O 1
ATOM 1528 N N . ALA A 1 194 ? -17.277 -0.445 30.530 1.00 68.69 194 ALA A N 1
ATOM 1529 C CA . ALA A 1 194 ? -16.238 -1.209 29.846 1.00 68.69 194 ALA A CA 1
ATOM 1530 C C . ALA A 1 194 ? -16.623 -1.407 28.371 1.00 68.69 194 ALA A C 1
ATOM 1532 O O . ALA A 1 194 ? -17.756 -1.783 28.060 1.00 68.69 194 ALA A O 1
ATOM 1533 N N . LYS A 1 195 ? -15.686 -1.123 27.461 1.00 69.12 195 LYS A N 1
ATOM 1534 C CA . LYS A 1 195 ? -15.894 -1.360 26.028 1.00 69.12 195 LYS A CA 1
ATOM 1535 C C . LYS A 1 195 ? -15.835 -2.860 25.740 1.00 69.12 195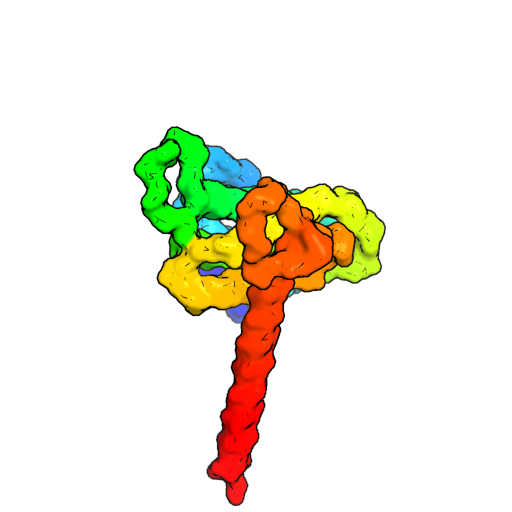 LYS A C 1
ATOM 1537 O O . LYS A 1 195 ? -15.114 -3.589 26.410 1.00 69.12 195 LYS A O 1
ATOM 1542 N N . GLU A 1 196 ? -16.548 -3.288 24.700 1.00 77.31 196 GLU A N 1
ATOM 1543 C CA . GLU A 1 196 ? -16.646 -4.689 24.256 1.00 77.31 196 GLU A CA 1
ATOM 1544 C C . GLU A 1 196 ? -15.277 -5.367 24.060 1.00 77.31 196 GLU A C 1
ATOM 1546 O O . GLU A 1 196 ? -15.109 -6.536 24.392 1.00 77.31 196 GLU A O 1
ATOM 1551 N N . PHE A 1 197 ? -14.275 -4.617 23.596 1.00 82.19 197 PHE A N 1
ATOM 1552 C CA . PHE A 1 197 ? -12.932 -5.124 23.314 1.00 82.19 197 PHE A CA 1
ATOM 1553 C C . PHE A 1 197 ? -11.887 -4.664 24.345 1.00 82.19 197 PHE A C 1
ATOM 1555 O O . PHE A 1 197 ? -10.824 -4.176 23.968 1.00 82.19 197 PHE A O 1
ATOM 1562 N N . GLU A 1 198 ? -12.164 -4.766 25.645 1.00 87.38 198 GLU A N 1
ATOM 1563 C CA . GLU A 1 198 ? -11.195 -4.451 26.708 1.00 87.38 198 GLU A CA 1
ATOM 1564 C C . GLU A 1 198 ? -10.651 -5.719 27.386 1.00 87.38 198 GLU A C 1
ATOM 1566 O O . GLU A 1 198 ? -11.414 -6.572 27.833 1.00 87.38 198 GLU A O 1
ATOM 1571 N N . TYR A 1 199 ? -9.324 -5.814 27.522 1.00 86.19 199 TYR A N 1
ATOM 1572 C CA . TYR A 1 199 ? -8.664 -6.857 28.315 1.00 86.19 199 TYR A CA 1
ATOM 1573 C C . TYR A 1 199 ? -7.398 -6.302 28.973 1.00 86.19 199 TYR A C 1
ATOM 1575 O O . TYR A 1 199 ? -6.584 -5.661 28.309 1.00 86.19 199 TYR A O 1
ATOM 1583 N N . ASP A 1 200 ? -7.244 -6.532 30.280 1.00 86.75 200 ASP A N 1
ATOM 1584 C CA . ASP A 1 200 ? -6.103 -6.069 31.091 1.00 86.75 200 ASP A CA 1
ATOM 1585 C C . ASP A 1 200 ? -5.776 -4.568 30.915 1.00 86.75 200 ASP A C 1
ATOM 1587 O O . ASP A 1 200 ? -4.634 -4.150 30.727 1.00 86.75 200 ASP A O 1
ATOM 1591 N N . GLY A 1 201 ? -6.817 -3.726 30.879 1.00 83.94 201 GLY A N 1
ATOM 1592 C CA . GLY A 1 201 ? -6.674 -2.277 30.699 1.00 83.94 201 GLY A CA 1
ATOM 1593 C C . GLY A 1 201 ? -6.185 -1.842 29.310 1.00 83.94 201 GLY A C 1
ATOM 1594 O O . GLY A 1 201 ? -5.854 -0.667 29.119 1.00 83.94 201 GLY A O 1
ATOM 1595 N N . ARG A 1 202 ? -6.154 -2.748 28.325 1.00 86.38 202 ARG A N 1
ATOM 1596 C CA . ARG A 1 202 ? -5.784 -2.453 26.937 1.00 86.38 202 ARG A CA 1
ATOM 1597 C C . ARG A 1 202 ? -6.946 -2.653 25.964 1.00 86.38 202 ARG A C 1
ATOM 1599 O O . ARG A 1 202 ? -7.841 -3.466 26.191 1.00 86.38 202 ARG A O 1
ATOM 1606 N N . ASN A 1 203 ? -6.928 -1.878 24.879 1.00 85.31 203 ASN A N 1
ATOM 1607 C CA . ASN A 1 203 ? -7.895 -1.982 23.791 1.00 85.31 203 ASN A CA 1
ATOM 1608 C C . ASN A 1 203 ? -7.498 -3.137 22.856 1.00 85.31 203 ASN A C 1
ATOM 1610 O O . ASN A 1 203 ? -6.469 -3.075 22.186 1.00 85.31 203 ASN A O 1
ATOM 1614 N N . MET A 1 204 ? -8.338 -4.167 22.807 1.00 88.44 204 MET A N 1
ATOM 1615 C CA . MET A 1 204 ? -8.187 -5.384 22.010 1.00 88.44 204 MET A CA 1
ATOM 1616 C C . MET A 1 204 ? -8.957 -5.351 20.686 1.00 88.44 204 MET A C 1
ATOM 1618 O O . MET A 1 204 ? -8.978 -6.351 19.976 1.00 88.44 204 MET A O 1
ATOM 1622 N N . GLU A 1 205 ? -9.560 -4.228 20.294 1.00 85.25 205 GLU A N 1
ATOM 1623 C CA . GLU A 1 205 ? -10.303 -4.104 19.032 1.00 85.25 205 GLU A CA 1
ATOM 1624 C C . GLU A 1 205 ? -9.416 -4.449 17.825 1.00 85.25 205 GLU A C 1
ATOM 1626 O O . GLU A 1 205 ? -9.867 -5.060 16.851 1.00 85.25 205 GLU A O 1
ATOM 1631 N N . ALA A 1 206 ? -8.122 -4.112 17.903 1.00 80.62 206 ALA A N 1
ATOM 1632 C CA . ALA A 1 206 ? -7.105 -4.490 16.924 1.00 80.62 206 ALA A CA 1
ATOM 1633 C C . ALA A 1 206 ? -6.861 -6.004 16.839 1.00 80.62 206 ALA A C 1
ATOM 1635 O O . ALA A 1 206 ? -6.651 -6.549 15.758 1.00 80.62 206 ALA A O 1
ATOM 1636 N N . VAL A 1 207 ? -6.916 -6.695 17.969 1.00 85.44 207 VAL A N 1
ATOM 1637 C CA . VAL A 1 207 ? -6.731 -8.145 18.024 1.00 85.44 207 VAL A CA 1
ATOM 1638 C C . VAL A 1 207 ? -8.003 -8.847 17.553 1.00 85.44 207 VAL A C 1
ATOM 1640 O O . VAL A 1 207 ? -7.923 -9.743 16.721 1.00 85.44 207 VAL A O 1
ATOM 1643 N N . ALA A 1 208 ? -9.177 -8.367 17.970 1.00 86.38 208 ALA A N 1
ATOM 1644 C CA . ALA A 1 208 ? -10.469 -8.937 17.598 1.00 86.38 208 ALA A CA 1
ATOM 1645 C C . ALA A 1 208 ? -10.670 -9.010 16.075 1.00 86.38 208 ALA A C 1
ATOM 1647 O O . ALA A 1 208 ? -10.830 -10.104 15.553 1.00 86.38 208 ALA A O 1
ATOM 1648 N N . LYS A 1 209 ? -10.527 -7.908 15.313 1.00 82.12 209 LYS A N 1
ATOM 1649 C CA . LYS A 1 209 ? -10.659 -8.030 13.836 1.00 82.12 209 LYS A CA 1
ATOM 1650 C C . LYS A 1 209 ? -9.527 -8.814 13.166 1.00 82.12 209 LYS A C 1
ATOM 1652 O O . LYS A 1 209 ? -9.680 -9.185 12.010 1.00 82.12 209 LYS A O 1
ATOM 1657 N N . LEU A 1 210 ? -8.373 -9.012 13.820 1.00 85.06 210 LEU A N 1
ATOM 1658 C CA . LEU A 1 210 ? -7.346 -9.910 13.272 1.00 85.06 210 LEU A CA 1
ATOM 1659 C C . LEU A 1 210 ? -7.790 -11.369 13.401 1.00 85.06 210 LEU A C 1
ATOM 1661 O O . LEU A 1 210 ? -7.563 -12.139 12.473 1.00 85.06 210 LEU A O 1
ATOM 1665 N N . LEU A 1 211 ? -8.450 -11.717 14.509 1.00 86.88 211 LEU A N 1
ATOM 1666 C CA . LEU A 1 211 ? -9.089 -13.019 14.691 1.00 86.88 211 LEU A CA 1
ATOM 1667 C C . LEU A 1 211 ? -10.248 -13.200 13.705 1.00 86.88 211 LEU A C 1
ATOM 1669 O O . LEU A 1 211 ? -10.229 -14.170 12.961 1.00 86.88 211 LEU A O 1
ATOM 1673 N N . ASP A 1 212 ? -11.147 -12.215 13.573 1.00 85.38 212 ASP A N 1
ATOM 1674 C CA . ASP A 1 212 ? -12.234 -12.261 12.577 1.00 85.38 212 ASP A CA 1
ATOM 1675 C C . ASP A 1 212 ? -11.688 -12.477 11.150 1.00 85.38 212 ASP A C 1
ATOM 1677 O O . ASP A 1 212 ? -12.233 -13.240 10.352 1.00 85.38 212 ASP A O 1
ATOM 1681 N N . PHE A 1 213 ? -10.587 -11.795 10.810 1.00 81.12 213 PHE A N 1
ATOM 1682 C CA . PHE A 1 213 ? -9.923 -11.954 9.518 1.00 81.12 213 PHE A CA 1
ATOM 1683 C C . PHE A 1 213 ? -9.312 -13.350 9.348 1.00 81.12 213 PHE A C 1
ATOM 1685 O O . PHE A 1 213 ? -9.373 -13.905 8.248 1.00 81.12 213 PHE A O 1
ATOM 1692 N N . LEU A 1 214 ? -8.704 -13.901 10.403 1.00 86.31 214 LEU A N 1
ATOM 1693 C CA . LEU A 1 214 ? -8.122 -15.240 10.395 1.00 86.31 214 LEU A CA 1
ATOM 1694 C C . LEU A 1 214 ? -9.204 -16.301 10.190 1.00 86.31 214 LEU A C 1
ATOM 1696 O O . LEU A 1 214 ? -9.060 -17.114 9.279 1.00 86.31 214 LEU A O 1
ATOM 1700 N N . ASP A 1 215 ? -10.290 -16.241 10.957 1.00 86.88 215 ASP A N 1
ATOM 1701 C CA . ASP A 1 215 ? -11.413 -17.177 10.852 1.00 86.88 215 ASP A CA 1
ATOM 1702 C C . ASP A 1 215 ? -12.001 -17.153 9.437 1.00 86.88 215 ASP A C 1
ATOM 1704 O O . ASP A 1 215 ? -12.064 -18.181 8.764 1.00 86.88 215 ASP A O 1
ATOM 1708 N N . HIS A 1 216 ? -12.259 -15.959 8.892 1.00 85.25 216 HIS A N 1
ATOM 1709 C CA . HIS A 1 216 ? -12.729 -15.815 7.514 1.00 85.25 216 HIS A CA 1
ATOM 1710 C C . HIS A 1 216 ? -11.749 -16.403 6.476 1.00 85.25 216 HIS A C 1
ATOM 1712 O O . HIS A 1 216 ? -12.158 -16.911 5.430 1.00 85.25 216 HIS A O 1
ATOM 1718 N N . LYS A 1 217 ? -10.429 -16.314 6.698 1.00 83.44 217 LYS A N 1
ATOM 1719 C CA . LYS A 1 217 ? -9.433 -16.916 5.792 1.00 83.44 217 LYS A CA 1
ATOM 1720 C C . LYS A 1 217 ? -9.389 -18.436 5.900 1.00 83.44 217 LYS A C 1
ATOM 1722 O O . LYS A 1 217 ? -9.183 -19.090 4.873 1.00 83.44 217 LYS A O 1
ATOM 1727 N N . LEU A 1 218 ? -9.566 -18.982 7.099 1.00 86.25 218 LEU A N 1
ATOM 1728 C CA . LEU A 1 218 ? -9.641 -20.422 7.322 1.00 86.25 218 LEU A CA 1
ATOM 1729 C C . LEU A 1 218 ? -10.890 -20.999 6.650 1.00 86.25 218 LEU A C 1
ATOM 1731 O O . LEU A 1 218 ? -10.749 -21.910 5.836 1.00 86.25 218 LEU A O 1
ATOM 1735 N N . ASP A 1 219 ? -12.053 -20.373 6.837 1.00 87.94 219 ASP A N 1
ATOM 1736 C CA . ASP A 1 219 ? -13.316 -20.783 6.209 1.00 87.94 219 ASP A CA 1
ATOM 1737 C C . ASP A 1 219 ? -13.216 -20.839 4.678 1.00 87.94 219 ASP A C 1
ATOM 1739 O O . ASP A 1 219 ? -13.605 -21.824 4.047 1.00 87.94 219 ASP A O 1
ATOM 1743 N N . LEU A 1 220 ? -12.639 -19.805 4.054 1.00 83.00 220 LEU A N 1
ATOM 1744 C CA . LEU A 1 220 ? -12.413 -19.786 2.603 1.00 83.00 220 LEU A CA 1
ATOM 1745 C C . LEU A 1 220 ? -11.495 -20.924 2.141 1.00 83.00 220 LEU A C 1
ATOM 1747 O O . LEU A 1 220 ? -11.685 -21.479 1.057 1.00 83.00 220 LEU A O 1
ATOM 1751 N N . THR A 1 221 ? -10.484 -21.259 2.943 1.00 81.38 221 THR A N 1
ATOM 1752 C CA . THR A 1 221 ? -9.514 -22.311 2.617 1.00 81.38 221 THR A CA 1
ATOM 1753 C C . THR A 1 221 ? -10.151 -23.696 2.732 1.00 81.38 221 THR A C 1
ATOM 1755 O O . THR A 1 221 ? -9.927 -24.551 1.870 1.00 81.38 221 THR A O 1
ATOM 1758 N N . GLU A 1 222 ? -10.994 -23.912 3.742 1.00 81.44 222 GLU A N 1
ATOM 1759 C CA . GLU A 1 222 ? -11.781 -25.138 3.899 1.00 81.44 222 GLU A CA 1
ATOM 1760 C C . GLU A 1 222 ? -12.794 -25.302 2.764 1.00 81.44 222 GLU A C 1
ATOM 1762 O O . GLU A 1 222 ? -12.872 -26.369 2.153 1.00 81.44 222 GLU A O 1
ATOM 1767 N N . GLN A 1 223 ? -13.514 -24.237 2.403 1.00 78.25 223 GLN A N 1
ATOM 1768 C CA . GLN A 1 223 ? -14.454 -24.250 1.279 1.00 78.25 223 GLN A CA 1
ATOM 1769 C C . GLN A 1 223 ? -13.756 -24.561 -0.052 1.00 78.25 223 GLN A C 1
ATOM 1771 O O . GLN A 1 223 ? -14.224 -25.415 -0.805 1.00 78.25 223 GLN A O 1
ATOM 1776 N N . ALA A 1 224 ? -12.607 -23.936 -0.330 1.00 75.94 224 ALA A N 1
ATOM 1777 C CA . ALA A 1 224 ? -11.819 -24.217 -1.531 1.00 75.94 224 ALA A CA 1
ATOM 1778 C C . ALA A 1 224 ? -11.303 -25.667 -1.565 1.00 75.94 224 ALA A C 1
ATOM 1780 O O . ALA A 1 224 ? -11.326 -26.311 -2.616 1.00 75.94 224 ALA A O 1
ATOM 1781 N N . SER A 1 225 ? -10.892 -26.202 -0.411 1.00 72.00 225 SER A N 1
ATOM 1782 C CA . SER A 1 225 ? -10.465 -27.600 -0.278 1.00 72.00 225 SER A CA 1
ATOM 1783 C C . SER A 1 225 ? -11.627 -28.559 -0.546 1.00 72.00 225 SER A C 1
ATOM 1785 O O . SER A 1 225 ? -11.486 -29.497 -1.328 1.00 72.00 225 SER A O 1
ATOM 1787 N N . ASN A 1 226 ? -12.806 -28.292 0.017 1.00 70.50 226 ASN A N 1
ATOM 1788 C CA . ASN A 1 226 ? -14.006 -29.109 -0.178 1.00 70.50 226 ASN A CA 1
ATOM 1789 C C . ASN A 1 226 ? -14.508 -29.098 -1.634 1.00 70.50 226 ASN A C 1
ATOM 1791 O O . ASN A 1 226 ? -14.950 -30.133 -2.138 1.00 70.50 226 ASN A O 1
ATOM 1795 N N . ILE A 1 227 ? -14.389 -27.970 -2.344 1.00 72.44 227 ILE A N 1
ATOM 1796 C CA . ILE A 1 227 ? -14.684 -27.8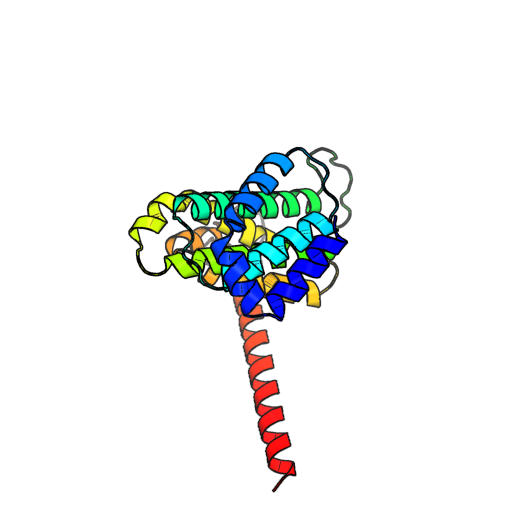77 -3.787 1.00 72.44 227 ILE A CA 1
ATOM 1797 C C . ILE A 1 227 ? -13.694 -28.720 -4.607 1.00 72.44 227 ILE A C 1
ATOM 1799 O O . ILE A 1 227 ? -14.086 -29.424 -5.537 1.00 72.44 227 ILE A O 1
ATOM 1803 N N . PHE A 1 228 ? -12.410 -28.711 -4.245 1.00 62.03 228 PHE A N 1
ATOM 1804 C CA . PHE A 1 228 ? -11.395 -29.522 -4.922 1.00 62.03 228 PHE A CA 1
ATOM 1805 C C . PHE A 1 228 ? -11.624 -31.031 -4.719 1.00 62.03 228 PHE A C 1
ATOM 1807 O O . PHE A 1 228 ? -11.517 -31.817 -5.664 1.00 62.03 228 PHE A O 1
ATOM 1814 N N . TYR A 1 229 ? -12.004 -31.449 -3.507 1.00 61.75 229 TYR A N 1
ATOM 1815 C CA . TYR A 1 229 ? -12.334 -32.849 -3.219 1.00 61.75 229 TYR A CA 1
ATOM 1816 C C . TYR A 1 229 ? -13.643 -33.314 -3.880 1.00 61.75 229 TYR A C 1
ATOM 1818 O O . TYR A 1 229 ? -13.722 -34.452 -4.335 1.00 61.75 229 TYR A O 1
ATOM 1826 N N . SER A 1 230 ? -14.654 -32.449 -3.998 1.00 57.66 230 SER A N 1
ATOM 1827 C CA . SER A 1 230 ? -15.910 -32.782 -4.694 1.00 57.66 230 SER A CA 1
ATOM 1828 C C . SER A 1 230 ? -15.747 -32.838 -6.218 1.00 57.66 230 SER A C 1
ATOM 1830 O O . SER A 1 230 ? -16.221 -33.783 -6.843 1.00 57.66 230 SER A O 1
ATOM 1832 N N . SER A 1 231 ? -14.975 -31.926 -6.819 1.00 57.94 231 SER A N 1
ATOM 1833 C CA . SER A 1 231 ? -14.689 -31.950 -8.263 1.00 57.94 231 SER A CA 1
ATOM 1834 C C . SER A 1 231 ? -13.815 -33.135 -8.702 1.00 57.94 231 SER A C 1
ATOM 1836 O O . SER A 1 231 ? -13.932 -33.594 -9.836 1.00 57.94 231 SER A O 1
ATOM 1838 N N . THR A 1 232 ? -12.954 -33.661 -7.825 1.00 57.22 232 THR A N 1
ATOM 1839 C CA . THR A 1 232 ? -12.143 -34.864 -8.107 1.00 57.22 232 THR A CA 1
ATOM 1840 C C . THR A 1 232 ? -12.902 -36.176 -7.886 1.00 57.22 232 THR A C 1
ATOM 1842 O O . THR A 1 232 ? -12.522 -37.197 -8.461 1.00 57.22 232 THR A O 1
ATOM 1845 N N . ALA A 1 233 ? -13.987 -36.158 -7.106 1.00 54.50 233 ALA A N 1
ATOM 1846 C CA . ALA A 1 233 ? -14.875 -37.303 -6.914 1.00 54.50 233 ALA A CA 1
ATOM 1847 C C . ALA A 1 233 ? -15.842 -37.520 -8.095 1.00 54.50 233 ALA A C 1
ATOM 1849 O O . ALA A 1 233 ? -16.204 -38.657 -8.368 1.00 54.50 233 ALA A O 1
ATOM 1850 N N . GLU A 1 234 ? -16.207 -36.469 -8.836 1.00 53.12 234 GLU A N 1
ATOM 1851 C CA . GLU A 1 234 ? -17.096 -36.559 -10.012 1.00 53.12 234 GLU A CA 1
ATOM 1852 C C . GLU A 1 234 ? -16.392 -37.029 -11.303 1.00 53.12 234 GLU A C 1
ATOM 1854 O O . GLU A 1 234 ? -17.021 -37.127 -12.354 1.00 53.12 234 GLU A O 1
ATOM 1859 N N . HIS A 1 235 ? -15.081 -37.292 -11.269 1.00 51.84 235 HIS A N 1
ATOM 1860 C CA . HIS A 1 235 ? -14.289 -37.777 -12.416 1.00 51.84 235 HIS A CA 1
ATOM 1861 C C . HIS A 1 235 ? -13.675 -39.173 -12.183 1.00 51.84 235 HIS A C 1
ATOM 1863 O O . HIS A 1 235 ? -12.722 -39.557 -12.867 1.00 51.84 235 HIS A O 1
ATOM 1869 N N . ARG A 1 236 ? -14.210 -39.942 -11.228 1.00 43.09 236 ARG A N 1
ATOM 1870 C CA . ARG A 1 236 ? -13.917 -41.370 -11.027 1.00 43.09 236 ARG A CA 1
ATOM 1871 C C . ARG A 1 236 ? -15.184 -42.196 -11.172 1.00 43.09 236 ARG A C 1
ATOM 1873 O O . ARG A 1 236 ? -15.051 -43.327 -11.686 1.00 43.09 236 ARG A O 1
#

InterPro domains:
  IPR019318 Guanine nucleotide exchange factor, Ric8 [PF10165] (2-221)
  IPR019318 Guanine nucleotide exchange factor, Ric8 [PTHR12425] (2-222)

pLDDT: mean 79.8, std 13.45, range [35.34, 96.06]

Organism: Coptotermes formosanus (NCBI:txid36987)

Foldseek 3Di:
DLVVLVVLLVCLVPDPVSLVVCLVPCVLVVLLVVLVVCPPDPDDLSVLLSSLSVLLSNLVSDHDDPLVSLLSLLQSLLVLLVVLLCVLVDPPDDPPDPDQSARELSSLSSNLSSLSSNLSSLVVVPPDPVSVVVCVVSLLSSLLSLLSQLVHHHPDPVSSLSSVVSSVSSVVSGDPVSCCSLWAFDDDDPPDDDDPQDDPRTGCPSVVVVVVSVVVVVVVVVVVVVVVVVVVVVVD

Secondary structure (DSSP, 8-state):
-HHHHHHHHHHHHH-HHHHHHHHHTTHHHHHHHHHHHGGGS---HHHHHHHHHHHHHHHHTT----HHHHHHHHHHHHHHHHHHHHHHT--TT-TT--S--PBPHHHHHHHHHHHHHHHHHHHTTTT-THHHHHTHHHHHHHHHHHHHHHHS-BSSHHHHHHHHHHHHHHHTTS-GGGGGGGSPBP---TTSPPPTTEETTEE-HHHHHHHHHHHHHHHHHHHHHHHHHHHHHTT-

Sequence (236 aa):
MSEAMKCLCNIISNSSCAQALSTKNHSLEAIVVWLQACKNLDIPYDIKFFTMKLLFLITALGEEVTPQLKSELVMRLTDTLDLILKEAGGAAGDEKRAVSSDVLDDQVALACEVLKALFNLARKSGEHEEHKEEERGQFLRLTFILHNLRLSKTQSSEKQHELHKHVVNMLMTMLHNCYERLVPPVRRNPQDPAKEFEYDGRNMEAVAKLLDFLDHKLDLTEQASNIFYSSTAEHR